Protein AF-A0A1M5AWS6-F1 (afdb_monomer)

Foldseek 3Di:
DDDDDDDDDDDDDDDDDDDDPDPPDPDPPDDPVVVVVVVVVVVVVVVVVVVVVVVVVPPDPPCPPPCPPVVVVVVVVVVCLLQLLVLCVVPPCVACNSQQPGDPQEGHRLQQFPQLADDLLRQLLCQQAWAAAWEDGPNDIHGYTDHHCNVVHALSNSQSNSQPSCPGNPHPHDGGDSVSSVVSCVVCVVDDHHQHYQVSSCVVVVDDRPDDPPPPPDDDDDDD

Nearest PDB structures (foldseek):
  2zoo-assembly1_A  TM=9.236E-01  e=4.144E-12  Pseudoalteromonas translucida TAC125
  3zbm-assembly1_A  TM=8.213E-01  e=1.119E-11  Ralstonia pickettii 12J
  8qgf-assembly1_A  TM=8.201E-01  e=1.729E-11  Ralstonia pickettii
  7r2u-assembly1_A  TM=8.216E-01  e=1.840E-11  Ralstonia pickettii
  6qpz-assembly2_I  TM=8.225E-01  e=2.509E-11  Ralstonia pickettii

Mean predicted aligned error: 17.04 Å

Sequence (224 aa):
MTQKRKAERRIKSVAGTSNKNFDPHESYNPIPWQVIAIALALAAWGIITLATTREMAESEPEVTQGTGADERLSKAVDAEMSDGRQLFVTNCSTCHQNNGSGIEAAVPPLAGSRYVLAEPEVPASIVLFGIQGEIEVAGDTYRGRMPTFGNELNDEQIASILSYVRNSWGNQASAIEAGLVAEQRRRFAERTTPWAGGAALAETFGIPATSRPTASVATSEESH

Radius of gyration: 39.31 Å; Cα contacts (8 Å, |Δi|>4): 248; chains: 1; bounding box: 108×110×50 Å

Structure (mmCIF, N/CA/C/O backbone):
data_AF-A0A1M5AWS6-F1
#
_entry.id   AF-A0A1M5AWS6-F1
#
loop_
_atom_site.group_PDB
_atom_site.id
_atom_site.type_symbol
_atom_site.label_atom_id
_atom_site.label_alt_id
_atom_site.label_comp_id
_atom_site.label_asym_id
_atom_site.label_entity_id
_atom_site.label_seq_id
_atom_site.pdbx_PDB_ins_code
_atom_site.Cartn_x
_atom_site.Cartn_y
_atom_site.Cartn_z
_atom_site.occupancy
_atom_site.B_iso_or_equiv
_atom_site.auth_seq_id
_atom_site.auth_comp_id
_atom_site.auth_asym_id
_atom_site.auth_atom_id
_atom_site.pdbx_PDB_model_num
ATOM 1 N N . MET A 1 1 ? 84.868 73.210 -3.808 1.00 38.19 1 MET A N 1
ATOM 2 C CA . MET A 1 1 ? 85.011 74.286 -2.801 1.00 38.19 1 MET A CA 1
ATOM 3 C C . MET A 1 1 ? 83.636 74.577 -2.224 1.00 38.19 1 MET A C 1
ATOM 5 O O . MET A 1 1 ? 82.739 74.923 -2.970 1.00 38.19 1 MET A O 1
ATOM 9 N N . THR A 1 2 ? 83.381 74.103 -1.006 1.00 41.47 2 THR A N 1
ATOM 10 C CA . THR A 1 2 ? 83.309 74.948 0.209 1.00 41.47 2 THR A CA 1
ATOM 11 C C . THR A 1 2 ? 81.939 75.631 0.302 1.00 41.47 2 THR A C 1
ATOM 13 O O . THR A 1 2 ? 81.693 76.614 -0.372 1.00 41.47 2 THR A O 1
ATOM 16 N N . GLN A 1 3 ? 80.946 74.990 0.918 1.00 46.12 3 GLN A N 1
ATOM 17 C CA . GLN A 1 3 ? 80.665 74.979 2.363 1.00 46.12 3 GLN A CA 1
ATOM 18 C C . GLN A 1 3 ? 80.127 76.327 2.882 1.00 46.12 3 GLN A C 1
ATOM 20 O O . GLN A 1 3 ? 80.780 77.353 2.732 1.00 46.12 3 GLN A O 1
ATOM 25 N N . LYS A 1 4 ? 79.044 76.208 3.668 1.00 47.94 4 LYS A N 1
ATOM 26 C CA . LYS A 1 4 ? 78.578 77.061 4.785 1.00 47.94 4 LYS A CA 1
ATOM 27 C C . LYS A 1 4 ? 77.393 77.985 4.481 1.00 47.94 4 LYS A C 1
ATOM 29 O O . LYS A 1 4 ? 77.348 78.584 3.427 1.00 47.94 4 LYS A O 1
ATOM 34 N N . ARG A 1 5 ? 76.443 78.244 5.388 1.00 52.75 5 ARG A N 1
ATOM 35 C CA . ARG A 1 5 ? 76.006 77.716 6.709 1.00 52.75 5 ARG A CA 1
ATOM 36 C C . ARG A 1 5 ? 74.811 78.605 7.113 1.00 52.75 5 ARG A C 1
ATOM 38 O O . ARG A 1 5 ? 74.940 79.818 7.005 1.00 52.75 5 ARG A O 1
ATOM 45 N N . LYS A 1 6 ? 73.746 78.032 7.679 1.00 44.88 6 LYS A N 1
ATOM 46 C CA . LYS A 1 6 ? 72.946 78.546 8.824 1.00 44.88 6 LYS A CA 1
ATOM 47 C C . LYS A 1 6 ? 71.840 77.507 9.078 1.00 44.88 6 LYS A C 1
ATOM 49 O O . LYS A 1 6 ? 71.086 77.216 8.163 1.00 44.88 6 LYS A O 1
ATOM 54 N N . ALA A 1 7 ? 71.930 76.677 10.122 1.00 47.81 7 ALA A N 1
ATOM 55 C CA . ALA A 1 7 ? 71.575 76.962 11.526 1.00 47.81 7 ALA A CA 1
ATOM 56 C C . ALA A 1 7 ? 70.073 77.305 11.642 1.00 47.81 7 ALA A C 1
ATOM 58 O O . ALA A 1 7 ? 69.635 78.233 10.982 1.00 47.81 7 ALA A O 1
ATOM 59 N N . GLU A 1 8 ? 69.219 76.623 12.406 1.00 52.84 8 GLU A N 1
ATOM 60 C CA . GLU A 1 8 ? 69.412 75.716 13.540 1.00 52.84 8 GLU A CA 1
ATOM 61 C C . GLU A 1 8 ? 68.130 74.900 13.803 1.00 52.84 8 GLU A C 1
ATOM 63 O O . GLU A 1 8 ? 67.050 75.207 13.309 1.00 52.84 8 GLU A O 1
ATOM 68 N N . ARG A 1 9 ? 68.290 73.815 14.565 1.00 54.91 9 ARG A N 1
ATOM 69 C CA . ARG A 1 9 ? 67.323 72.741 14.827 1.00 54.91 9 ARG A CA 1
ATOM 70 C C . ARG A 1 9 ? 66.344 73.069 15.959 1.00 54.91 9 ARG A C 1
ATOM 72 O O . ARG A 1 9 ? 66.768 73.532 17.012 1.00 54.91 9 ARG A O 1
ATOM 79 N N . ARG A 1 10 ? 65.114 72.556 15.847 1.00 48.03 10 ARG A N 1
ATOM 80 C CA . ARG A 1 10 ? 64.426 71.858 16.953 1.00 48.03 10 ARG A CA 1
ATOM 81 C C . ARG A 1 10 ? 63.388 70.891 16.379 1.00 48.03 10 ARG A C 1
ATOM 83 O O . ARG A 1 10 ? 62.449 71.316 15.722 1.00 48.03 10 ARG A O 1
ATOM 90 N N . ILE A 1 11 ? 63.584 69.591 16.591 1.00 61.44 11 ILE A N 1
ATOM 91 C CA . ILE A 1 11 ? 62.658 68.539 16.148 1.00 61.44 11 ILE A CA 1
ATOM 92 C C . ILE A 1 11 ? 61.647 68.283 17.271 1.00 61.44 11 ILE A C 1
ATOM 94 O O . ILE A 1 11 ? 62.047 68.038 18.409 1.00 61.44 11 ILE A O 1
ATOM 98 N N . LYS A 1 12 ? 60.351 68.297 16.948 1.00 48.59 12 LYS A N 1
ATOM 99 C CA . LYS A 1 12 ? 59.301 67.624 17.725 1.00 48.59 12 LYS A CA 1
ATOM 100 C C . LYS A 1 12 ? 58.210 67.162 16.758 1.00 48.59 12 LYS A C 1
ATOM 102 O O . LYS A 1 12 ? 57.595 67.983 16.089 1.00 48.59 12 LYS A O 1
ATOM 107 N N . SER A 1 13 ? 58.020 65.851 16.656 1.00 56.19 13 SER A N 1
ATOM 108 C CA . SER A 1 13 ? 56.929 65.235 15.900 1.00 56.19 13 SER A CA 1
ATOM 109 C C . SER A 1 13 ? 55.610 65.368 16.660 1.00 56.19 13 SER A C 1
ATOM 111 O O . SER A 1 13 ? 55.597 65.101 17.861 1.00 56.19 13 SER A O 1
ATOM 113 N N . VAL A 1 14 ? 54.506 65.652 15.969 1.00 55.22 14 VAL A N 1
ATOM 114 C CA . VAL A 1 14 ? 53.152 65.287 16.416 1.00 55.22 14 VAL A CA 1
ATOM 115 C C . VAL A 1 14 ? 52.347 64.831 15.201 1.00 55.22 14 VAL A C 1
ATOM 117 O O . VAL A 1 14 ? 52.353 65.479 14.156 1.00 55.22 14 VAL A O 1
ATOM 120 N N . ALA A 1 15 ? 51.730 63.663 15.372 1.00 45.41 15 ALA A N 1
ATOM 121 C CA . ALA A 1 15 ? 50.873 62.956 14.436 1.00 45.41 15 ALA A CA 1
ATOM 122 C C . ALA A 1 15 ? 49.540 63.683 14.193 1.00 45.41 15 ALA A C 1
ATOM 124 O O . ALA A 1 15 ? 49.109 64.513 14.992 1.00 45.41 15 ALA A O 1
ATOM 125 N N . GLY A 1 16 ? 48.923 63.360 13.056 1.00 44.22 16 GLY A N 1
ATOM 126 C CA . GLY A 1 16 ? 47.799 64.082 12.476 1.00 44.22 16 GLY A CA 1
ATOM 127 C C . GLY A 1 16 ? 46.455 63.951 13.189 1.00 44.22 16 GLY A C 1
ATOM 128 O O . GLY A 1 16 ? 46.217 63.071 14.012 1.00 44.22 16 GLY A O 1
ATOM 129 N N . THR A 1 17 ? 45.548 64.828 12.772 1.00 46.22 17 THR A N 1
ATOM 130 C CA . THR A 1 17 ? 44.114 64.785 13.045 1.00 46.22 17 THR A CA 1
ATOM 131 C C . THR A 1 17 ? 43.363 64.760 11.714 1.00 46.22 17 THR A C 1
ATOM 133 O O . THR A 1 17 ? 43.646 65.522 10.791 1.00 46.22 17 THR A O 1
ATOM 136 N N . SER A 1 18 ? 42.441 63.807 11.601 1.00 53.97 18 SER A N 1
ATOM 137 C CA . SER A 1 18 ? 41.618 63.520 10.426 1.00 53.97 18 SER A CA 1
ATOM 138 C C . SER A 1 18 ? 40.528 64.570 10.203 1.00 53.97 18 SER A C 1
ATOM 140 O O . SER A 1 18 ? 39.807 64.918 11.137 1.00 53.97 18 SER A O 1
ATOM 142 N N . ASN A 1 19 ? 40.369 64.986 8.948 1.00 58.72 19 ASN A N 1
ATOM 143 C CA . ASN A 1 19 ? 39.308 65.857 8.446 1.00 58.72 19 ASN A CA 1
ATOM 144 C C . ASN A 1 19 ? 37.964 65.108 8.320 1.00 58.72 19 ASN A C 1
ATOM 146 O O . ASN A 1 19 ? 37.932 64.016 7.751 1.00 58.72 19 ASN A O 1
ATOM 150 N N . LYS A 1 20 ? 36.869 65.712 8.800 1.00 54.47 20 LYS A N 1
ATOM 151 C CA . LYS A 1 20 ? 35.480 65.351 8.474 1.00 54.47 20 LYS A CA 1
ATOM 152 C C . LYS A 1 20 ? 34.631 66.624 8.489 1.00 54.47 20 LYS A C 1
ATOM 154 O O . LYS A 1 20 ? 34.316 67.138 9.557 1.00 54.47 20 LYS A O 1
ATOM 159 N N . ASN A 1 21 ? 34.264 67.109 7.308 1.00 62.56 21 ASN A N 1
ATOM 160 C CA . ASN A 1 21 ? 33.193 68.087 7.146 1.00 62.56 21 ASN A CA 1
ATOM 161 C C . ASN A 1 21 ? 31.905 67.493 7.750 1.00 62.56 21 ASN A C 1
ATOM 163 O O . ASN A 1 21 ? 31.340 66.554 7.193 1.00 62.56 21 ASN A O 1
ATOM 167 N N . PHE A 1 22 ? 31.507 67.997 8.917 1.00 56.16 22 PHE A N 1
ATOM 168 C CA . PHE A 1 22 ? 30.303 67.645 9.669 1.00 56.16 22 PHE A CA 1
ATOM 169 C C . PHE A 1 22 ? 29.540 68.954 9.888 1.00 56.16 22 PHE A C 1
ATOM 171 O O . PHE A 1 22 ? 30.028 69.844 10.586 1.00 56.16 22 PHE A O 1
ATOM 178 N N . ASP A 1 23 ? 28.414 69.101 9.192 1.00 65.31 23 ASP A N 1
ATOM 179 C CA . ASP A 1 23 ? 27.625 70.332 9.130 1.00 65.31 23 ASP A CA 1
ATOM 180 C C . ASP A 1 23 ? 26.795 70.508 10.425 1.00 65.31 23 ASP A C 1
ATOM 182 O O . ASP A 1 23 ? 25.992 69.633 10.752 1.00 65.31 23 ASP A O 1
ATOM 186 N N . PRO A 1 24 ? 26.960 71.602 11.192 1.00 61.44 24 PRO A N 1
ATOM 187 C CA . PRO A 1 24 ? 26.421 71.764 12.549 1.00 61.44 24 PRO A CA 1
ATOM 188 C C . PRO A 1 24 ? 24.953 72.242 12.622 1.00 61.44 24 PRO A C 1
ATOM 190 O O . PRO A 1 24 ? 24.539 72.807 13.635 1.00 61.44 24 PRO A O 1
ATOM 193 N N . HIS A 1 25 ? 24.142 72.011 11.586 1.00 60.19 25 HIS A N 1
ATOM 194 C CA . HIS A 1 25 ? 22.724 72.390 11.566 1.00 60.19 25 HIS A CA 1
ATOM 195 C C . HIS A 1 25 ? 21.835 71.256 11.044 1.00 60.19 25 HIS A C 1
ATOM 197 O O . HIS A 1 25 ? 21.281 71.321 9.949 1.00 60.19 25 HIS A O 1
ATOM 203 N N . GLU A 1 26 ? 21.659 70.223 11.864 1.00 66.50 26 GLU A N 1
ATOM 204 C CA . GLU A 1 26 ? 20.549 69.284 11.718 1.00 66.50 26 GLU A CA 1
ATOM 205 C C . GLU A 1 26 ? 19.273 69.995 12.186 1.00 66.50 26 GLU A C 1
ATOM 207 O O . GLU A 1 26 ? 19.060 70.226 13.379 1.00 66.50 26 GLU A O 1
ATOM 212 N N . SER A 1 27 ? 18.452 70.453 11.240 1.00 66.62 27 SER A N 1
ATOM 213 C CA . SER A 1 27 ? 17.157 71.038 11.563 1.00 66.62 27 SER A CA 1
ATOM 214 C C . SER A 1 27 ? 16.269 69.943 12.144 1.00 66.62 27 SER A C 1
ATOM 216 O O . SER A 1 27 ? 15.800 69.049 11.442 1.00 66.62 27 SER A O 1
ATOM 218 N N . TYR A 1 28 ? 16.052 70.012 13.456 1.00 67.81 28 TYR A N 1
ATOM 219 C CA . TYR A 1 28 ? 15.043 69.233 14.159 1.00 67.81 28 TYR A CA 1
ATOM 220 C C . TYR A 1 28 ? 13.709 69.382 13.419 1.00 67.81 28 TYR A C 1
ATOM 222 O O . TYR A 1 28 ? 13.078 70.438 13.475 1.00 67.81 28 TYR A O 1
ATOM 230 N N . ASN A 1 29 ? 13.313 68.344 12.683 1.00 72.12 29 ASN A N 1
ATOM 231 C CA . ASN A 1 29 ? 12.027 68.275 12.008 1.00 72.12 29 ASN A CA 1
ATOM 232 C C . ASN A 1 29 ? 11.129 67.385 12.875 1.00 72.12 29 ASN A C 1
ATOM 234 O O . ASN A 1 29 ? 11.147 66.161 12.704 1.00 72.12 29 ASN A O 1
ATOM 238 N N . PRO A 1 30 ? 10.444 67.948 13.892 1.00 80.06 30 PRO A N 1
ATOM 239 C CA . PRO A 1 30 ? 9.616 67.149 14.780 1.00 80.06 30 PRO A CA 1
ATOM 240 C C . PRO A 1 30 ? 8.589 66.386 13.952 1.00 80.06 30 PRO A C 1
ATOM 242 O O . PRO A 1 30 ? 8.068 66.902 12.961 1.00 80.06 30 PRO A O 1
ATOM 245 N N . ILE A 1 31 ? 8.297 65.154 14.369 1.00 81.38 31 ILE A N 1
ATOM 246 C CA . ILE A 1 31 ? 7.288 64.326 13.711 1.00 81.38 31 ILE A CA 1
ATOM 247 C C . ILE A 1 31 ? 6.004 65.161 13.597 1.00 81.38 31 ILE A C 1
ATOM 249 O O . ILE A 1 31 ? 5.552 65.705 14.613 1.00 81.38 31 ILE A O 1
ATOM 253 N N . PRO A 1 32 ? 5.416 65.297 12.392 1.00 87.50 32 PRO A N 1
ATOM 254 C CA . PRO A 1 32 ? 4.213 66.090 12.214 1.00 87.50 32 PRO A CA 1
ATOM 255 C C . PRO A 1 32 ? 3.144 65.567 13.166 1.00 87.50 32 PRO A C 1
ATOM 257 O O . PRO A 1 32 ? 2.875 64.367 13.220 1.00 87.50 32 PRO A O 1
ATOM 260 N N . TRP A 1 33 ? 2.537 66.473 13.930 1.00 85.44 33 TRP A N 1
ATOM 261 C CA . TRP A 1 33 ? 1.619 66.122 15.016 1.00 85.44 33 TRP A CA 1
ATOM 262 C C . TRP A 1 33 ? 0.467 65.210 14.562 1.00 85.44 33 TRP A C 1
ATOM 264 O O . TRP A 1 33 ? -0.037 64.419 15.352 1.00 85.44 33 TRP A O 1
ATOM 274 N N . GLN A 1 34 ? 0.094 65.263 13.279 1.00 90.00 34 GLN A N 1
ATOM 275 C CA . GLN A 1 34 ? -0.911 64.382 12.680 1.00 90.00 34 GLN A CA 1
ATOM 276 C C . GLN A 1 34 ? -0.501 62.907 12.723 1.00 90.00 34 GLN A C 1
ATOM 278 O O . GLN A 1 34 ? -1.327 62.051 13.017 1.00 90.00 34 GLN A O 1
ATOM 283 N N . VAL A 1 35 ? 0.778 62.600 12.499 1.00 87.38 35 VAL A N 1
ATOM 284 C CA . VAL A 1 35 ? 1.298 61.226 12.564 1.00 87.38 35 VAL A CA 1
ATOM 285 C C . VAL A 1 35 ? 1.294 60.719 14.005 1.00 87.38 35 VAL A C 1
ATOM 287 O O . VAL A 1 35 ? 0.906 59.579 14.246 1.00 87.38 35 VAL A O 1
ATOM 290 N N . ILE A 1 36 ? 1.635 61.575 14.975 1.00 90.75 36 ILE A N 1
ATOM 291 C CA . ILE A 1 36 ? 1.531 61.237 16.404 1.00 90.75 36 ILE A CA 1
ATOM 292 C C . ILE A 1 36 ? 0.064 60.988 16.783 1.00 90.75 36 ILE A C 1
ATOM 294 O O . ILE A 1 36 ? -0.239 59.991 17.432 1.00 90.75 36 ILE A O 1
ATOM 298 N N . ALA A 1 37 ? -0.858 61.845 16.340 1.00 93.56 37 ALA A N 1
ATOM 299 C CA . ALA A 1 37 ? -2.285 61.691 16.608 1.00 93.56 37 ALA A CA 1
ATOM 300 C C . ALA A 1 37 ? -2.853 60.390 16.015 1.00 93.56 37 ALA A C 1
ATOM 302 O O . ALA A 1 37 ? -3.590 59.685 16.699 1.00 93.56 37 ALA A O 1
ATOM 303 N N . ILE A 1 38 ? -2.469 60.031 14.784 1.00 93.81 38 ILE A N 1
ATOM 304 C CA . ILE A 1 38 ? -2.868 58.765 14.151 1.00 93.81 38 ILE A CA 1
ATOM 305 C C . ILE A 1 38 ? -2.293 57.570 14.918 1.00 93.81 38 ILE A C 1
ATOM 307 O O . ILE A 1 38 ? -3.024 56.624 15.200 1.00 93.81 38 ILE A O 1
ATOM 311 N N . ALA A 1 39 ? -1.015 57.610 15.306 1.00 91.88 39 ALA A N 1
ATOM 312 C CA . ALA A 1 39 ? -0.391 56.531 16.072 1.00 91.88 39 ALA A CA 1
ATOM 313 C C . ALA A 1 39 ? -1.078 56.319 17.432 1.00 91.88 39 ALA A C 1
ATOM 315 O O . ALA A 1 39 ? -1.358 55.182 17.813 1.00 91.88 39 ALA A O 1
ATOM 316 N N . LEU A 1 40 ? -1.417 57.406 18.134 1.00 95.75 40 LEU A N 1
ATOM 317 C CA . LEU A 1 40 ? -2.169 57.346 19.389 1.00 95.75 40 LEU A CA 1
ATOM 318 C C . LEU A 1 40 ? -3.600 56.839 19.177 1.00 95.75 40 LEU A C 1
ATOM 320 O O . LEU A 1 40 ? -4.079 56.044 19.981 1.00 95.75 40 LEU A O 1
ATOM 324 N N . ALA A 1 41 ? -4.266 57.238 18.092 1.00 94.56 41 ALA A N 1
ATOM 325 C CA . ALA A 1 41 ? -5.603 56.756 17.756 1.00 94.56 41 ALA A CA 1
ATOM 326 C C . ALA A 1 41 ? -5.612 55.252 17.441 1.00 94.56 41 ALA A C 1
ATOM 328 O O . ALA A 1 41 ? -6.500 54.545 17.908 1.00 94.56 41 ALA A O 1
ATOM 329 N N . LEU A 1 42 ? -4.614 54.741 16.712 1.00 94.31 42 LEU A N 1
ATOM 330 C CA . LEU A 1 42 ? -4.481 53.311 16.417 1.00 94.31 42 LEU A CA 1
ATOM 331 C C . LEU A 1 42 ? -4.126 52.496 17.663 1.00 9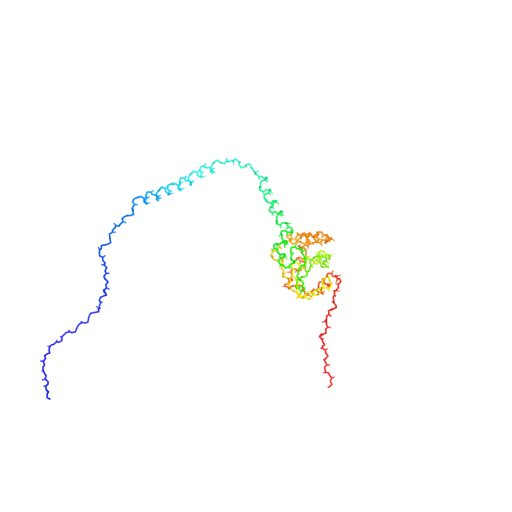4.31 42 LEU A C 1
ATOM 333 O O . LEU A 1 42 ? -4.684 51.420 17.859 1.00 94.31 42 LEU A O 1
ATOM 337 N N . ALA A 1 43 ? -3.252 53.014 18.530 1.00 93.00 43 ALA A N 1
ATOM 338 C CA . ALA A 1 43 ? -2.940 52.374 19.805 1.00 93.00 43 ALA A CA 1
ATOM 339 C C . ALA A 1 43 ? -4.166 52.345 20.730 1.00 93.00 43 ALA A C 1
ATOM 341 O O . ALA A 1 43 ? -4.473 51.306 21.309 1.00 93.00 43 ALA A O 1
ATOM 342 N N . ALA A 1 44 ? -4.909 53.452 20.822 1.00 94.44 44 ALA A N 1
ATOM 343 C CA . ALA A 1 44 ? -6.149 53.519 21.585 1.00 94.44 44 ALA A CA 1
ATOM 344 C C . ALA A 1 44 ? -7.223 52.595 20.997 1.00 94.44 44 ALA A C 1
ATOM 346 O O . ALA A 1 44 ? -7.846 51.860 21.752 1.00 94.44 44 ALA A O 1
ATOM 347 N N . TRP A 1 45 ? -7.407 52.562 19.672 1.00 93.38 45 TRP A N 1
ATOM 348 C CA . TRP A 1 45 ? -8.341 51.644 19.016 1.00 93.38 45 TRP A CA 1
ATOM 349 C C . TRP A 1 45 ? -7.943 50.185 19.250 1.00 93.38 45 TRP A C 1
ATOM 351 O O . TRP A 1 45 ? -8.786 49.395 19.651 1.00 93.38 45 TRP A O 1
ATOM 361 N N . GLY A 1 46 ? -6.659 49.838 19.132 1.00 91.75 46 GLY A N 1
ATOM 362 C CA . GLY A 1 46 ? -6.140 48.510 19.467 1.00 91.75 46 GLY A CA 1
ATOM 363 C C . GLY A 1 46 ? -6.411 48.121 20.923 1.00 91.75 46 GLY A C 1
ATOM 364 O O . GLY A 1 46 ? -6.949 47.048 21.184 1.00 91.75 46 GLY A O 1
ATOM 365 N N . ILE A 1 47 ? -6.139 49.016 21.876 1.00 89.94 47 ILE A N 1
ATOM 366 C CA . ILE A 1 47 ? -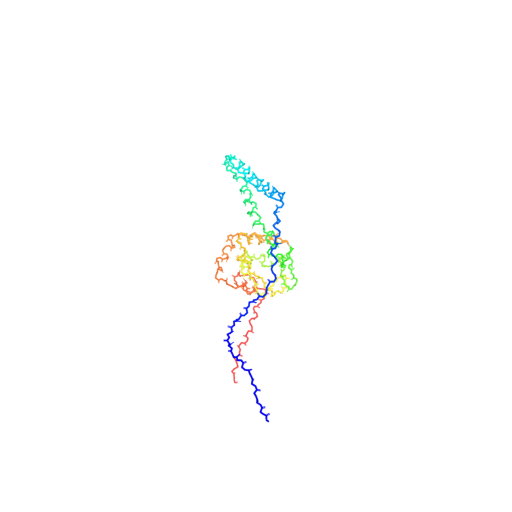6.434 48.792 23.300 1.00 89.94 47 ILE A CA 1
ATOM 367 C C . ILE A 1 47 ? -7.941 48.669 23.538 1.00 89.94 47 ILE A C 1
ATOM 369 O O . ILE A 1 47 ? -8.350 47.801 24.297 1.00 89.94 47 ILE A O 1
ATOM 373 N N . ILE A 1 48 ? -8.772 49.481 22.882 1.00 85.94 48 ILE A N 1
ATOM 374 C CA . ILE A 1 48 ? -10.236 49.411 22.980 1.00 85.94 48 ILE A CA 1
ATOM 375 C C . ILE A 1 48 ? -10.753 48.106 22.372 1.00 85.94 48 ILE A C 1
ATOM 377 O O . ILE A 1 48 ? -11.620 47.478 22.963 1.00 85.94 48 ILE A O 1
ATOM 381 N N . THR A 1 49 ? -10.219 47.639 21.243 1.00 83.75 49 THR A N 1
ATOM 382 C CA . THR A 1 49 ? -10.604 46.341 20.659 1.00 83.75 49 THR A CA 1
ATOM 383 C C . THR A 1 49 ? -10.202 45.182 21.566 1.00 83.75 49 THR A C 1
ATOM 385 O O . THR A 1 49 ? -11.020 44.309 21.826 1.00 83.75 49 THR A O 1
ATOM 388 N N . LEU A 1 50 ? -8.999 45.206 22.149 1.00 78.75 50 LEU A N 1
ATOM 389 C CA . LEU A 1 50 ? -8.579 44.239 23.169 1.00 78.75 50 LEU A CA 1
ATOM 390 C C . LEU A 1 50 ? -9.429 44.342 24.442 1.00 78.75 50 LEU A C 1
ATOM 392 O O . LEU A 1 50 ? -9.698 43.335 25.088 1.00 78.75 50 LEU A O 1
ATOM 396 N N . ALA A 1 51 ? -9.871 45.550 24.794 1.00 78.88 51 ALA A N 1
ATOM 397 C CA . ALA A 1 51 ? -10.686 45.804 25.971 1.00 78.88 51 ALA A CA 1
ATOM 398 C C . ALA A 1 51 ? -12.161 45.410 25.807 1.00 78.88 51 ALA A C 1
ATOM 400 O O . ALA A 1 51 ? -12.775 44.976 26.771 1.00 78.88 51 ALA A O 1
ATOM 401 N N . THR A 1 52 ? -12.697 45.521 24.597 1.00 73.44 52 THR A N 1
ATOM 402 C CA . THR A 1 52 ? -14.078 45.147 24.262 1.00 73.44 52 THR A CA 1
ATOM 403 C C . THR A 1 52 ? -14.189 43.669 23.893 1.00 73.44 52 THR A C 1
ATOM 405 O O . THR A 1 52 ? -15.206 43.045 24.168 1.00 73.44 52 THR A O 1
ATOM 408 N N . THR A 1 53 ? -13.134 43.058 23.340 1.00 65.06 53 THR A N 1
ATOM 409 C CA . THR A 1 53 ? -13.075 41.596 23.138 1.00 65.06 53 THR A CA 1
ATOM 410 C C . THR A 1 53 ? -12.945 40.828 24.453 1.00 65.06 53 THR A C 1
ATOM 412 O O . THR A 1 53 ? -13.516 39.747 24.556 1.00 65.06 53 THR A O 1
ATOM 415 N N . ARG A 1 54 ? -12.278 41.381 25.480 1.00 62.88 54 ARG A N 1
ATOM 416 C CA . ARG A 1 54 ? -12.265 40.783 26.833 1.00 62.88 54 ARG A CA 1
ATOM 417 C C . ARG A 1 54 ? -13.623 40.879 27.544 1.00 62.88 54 ARG A C 1
ATOM 419 O O . ARG A 1 54 ? -14.012 39.910 28.176 1.00 62.88 54 ARG A O 1
ATOM 426 N N . GLU A 1 55 ? -14.389 41.957 27.352 1.00 55.00 55 GLU A N 1
ATOM 427 C CA . GLU A 1 55 ? -15.755 42.070 27.902 1.00 55.00 55 GLU A CA 1
ATOM 428 C C . GLU A 1 55 ? -16.722 41.042 27.278 1.00 55.00 55 GLU A C 1
ATOM 430 O O . GLU A 1 55 ? -17.648 40.580 27.936 1.00 55.00 55 GLU A O 1
ATOM 435 N N . MET A 1 56 ? -16.476 40.617 26.032 1.00 51.38 56 MET A N 1
ATOM 436 C CA . MET A 1 56 ? -17.216 39.526 25.375 1.00 51.38 56 MET A CA 1
ATOM 437 C C . MET A 1 56 ? -16.741 38.128 25.816 1.00 51.38 56 MET A C 1
ATOM 439 O O . MET A 1 56 ? -17.439 37.145 25.581 1.00 51.38 56 MET A O 1
ATOM 443 N N . ALA A 1 57 ? -15.553 38.023 26.422 1.00 54.28 57 ALA A N 1
ATOM 444 C CA . ALA A 1 57 ? -14.995 36.768 26.928 1.00 54.28 57 ALA A CA 1
ATOM 445 C C . ALA A 1 57 ? -15.438 36.454 28.371 1.00 54.28 57 ALA A C 1
ATOM 447 O O . ALA A 1 57 ? -15.269 35.324 28.818 1.00 54.28 57 ALA A O 1
ATOM 448 N N . GLU A 1 58 ? -16.018 37.429 29.083 1.00 48.88 58 GLU A N 1
ATOM 449 C CA . GLU A 1 58 ? -16.516 37.284 30.462 1.00 48.88 58 GLU A CA 1
ATOM 450 C C . GLU A 1 58 ? -18.032 37.037 30.553 1.00 48.88 58 GLU A C 1
ATOM 452 O O . GLU A 1 58 ? -18.538 36.731 31.632 1.00 48.88 58 GLU A O 1
ATOM 457 N N . SER A 1 59 ? -18.777 37.080 29.441 1.00 50.22 59 SER A N 1
ATOM 458 C CA . SER A 1 59 ? -20.070 36.391 29.382 1.00 50.22 59 SER A CA 1
ATOM 459 C C . SER A 1 59 ? -19.808 34.921 29.079 1.00 50.22 59 SER A C 1
ATOM 461 O O . SER A 1 59 ? -19.906 34.494 27.929 1.00 50.22 59 SER A O 1
ATOM 463 N N . GLU A 1 60 ? -19.434 34.159 30.102 1.00 51.66 60 GLU A N 1
ATOM 464 C CA . GLU A 1 60 ? -19.502 32.704 30.050 1.00 51.66 60 GLU A CA 1
ATOM 465 C C . GLU A 1 60 ? -20.941 32.329 29.651 1.00 51.66 60 GLU A C 1
ATOM 467 O O . GLU A 1 60 ? -21.866 32.560 30.439 1.00 51.66 60 GLU A O 1
ATOM 472 N N . PRO A 1 61 ? -21.210 31.737 28.470 1.00 44.19 61 PRO A N 1
ATOM 473 C CA . PRO A 1 61 ? -22.233 30.723 28.502 1.00 44.19 61 PRO A CA 1
ATOM 474 C C . PRO A 1 61 ? -21.685 29.674 29.469 1.00 44.19 61 PRO A C 1
ATOM 476 O O . PRO A 1 61 ? -20.561 29.193 29.307 1.00 44.19 61 PRO A O 1
ATOM 479 N N . GLU A 1 62 ? -22.463 29.378 30.506 1.00 41.44 62 GLU A N 1
ATOM 480 C CA . GLU A 1 62 ? -22.404 28.105 31.208 1.00 41.44 62 GLU A CA 1
ATOM 481 C C . GLU A 1 62 ? -21.940 27.042 30.210 1.00 41.44 62 GLU A C 1
ATOM 483 O O . GLU A 1 62 ? -22.581 26.845 29.174 1.00 41.44 62 GLU A O 1
ATOM 488 N N . VAL A 1 63 ? -20.767 26.456 30.462 1.00 47.31 63 VAL A N 1
ATOM 489 C CA . VAL A 1 63 ? -20.200 25.375 29.659 1.00 47.31 63 VAL A CA 1
ATOM 490 C C . VAL A 1 63 ? -21.140 24.184 29.810 1.00 47.31 63 VAL A C 1
ATOM 492 O O . VAL A 1 63 ? -20.911 23.254 30.580 1.00 47.31 63 VAL A O 1
ATOM 495 N N . THR A 1 64 ? -22.249 24.218 29.080 1.00 42.00 64 THR A N 1
ATOM 496 C CA . THR A 1 64 ? -23.019 23.040 28.755 1.00 42.00 64 THR A CA 1
ATOM 497 C C . THR A 1 64 ? -22.145 22.298 27.764 1.00 42.00 64 THR A C 1
ATOM 499 O O . THR A 1 64 ? -21.997 22.712 26.616 1.00 42.00 64 THR A O 1
ATOM 502 N N . GLN A 1 65 ? -21.477 21.260 28.263 1.00 50.22 65 GLN A N 1
ATOM 503 C CA . GLN A 1 65 ? -20.639 20.342 27.505 1.00 50.22 65 GLN A CA 1
ATOM 504 C C . GLN A 1 65 ? -21.256 20.066 26.127 1.00 50.22 65 GLN A C 1
ATOM 506 O O . GLN A 1 65 ? -22.249 19.350 25.998 1.00 50.22 65 GLN A O 1
ATOM 511 N N . GLY A 1 66 ? -20.662 20.662 25.094 1.00 49.19 66 GLY A N 1
ATOM 512 C CA . GLY A 1 66 ? -21.032 20.475 23.700 1.00 49.19 66 GLY A CA 1
ATOM 513 C C . GLY A 1 66 ? -20.481 19.159 23.175 1.00 49.19 66 GLY A C 1
ATOM 514 O O . GLY A 1 66 ? -19.729 19.151 22.209 1.00 49.19 66 GLY A O 1
ATOM 515 N N . THR A 1 67 ? -20.866 18.041 23.792 1.00 58.19 67 THR A N 1
ATOM 516 C CA . THR A 1 67 ? -20.420 16.694 23.402 1.00 58.19 67 THR A CA 1
ATOM 517 C C . THR A 1 67 ? -20.702 16.391 21.931 1.00 58.19 67 THR A C 1
ATOM 519 O O . THR A 1 67 ? -20.007 15.595 21.328 1.00 58.19 67 THR A O 1
ATOM 522 N N . GLY A 1 68 ? -21.670 17.062 21.303 1.00 57.28 68 GLY A N 1
ATOM 523 C CA . GLY A 1 68 ? -22.039 16.801 19.915 1.00 57.28 68 GLY A CA 1
ATOM 524 C C . GLY A 1 68 ? -21.189 17.490 18.843 1.00 57.28 68 GLY A C 1
ATOM 525 O O . GLY A 1 68 ? -21.169 16.993 17.724 1.00 57.28 68 GLY A O 1
ATOM 526 N N . ALA A 1 69 ? -20.536 18.626 19.107 1.00 67.56 69 ALA A N 1
ATOM 527 C CA . ALA A 1 69 ? -19.792 19.353 18.065 1.00 67.56 69 ALA A CA 1
ATOM 528 C C . ALA A 1 69 ? -18.353 18.841 17.951 1.00 67.56 69 ALA A C 1
ATOM 530 O O . ALA A 1 69 ? -17.902 18.534 16.848 1.00 67.56 69 ALA A O 1
ATOM 531 N N . ASP A 1 70 ? -17.696 18.654 19.094 1.00 70.94 70 ASP A N 1
ATOM 532 C CA . ASP A 1 70 ? -16.347 18.099 19.163 1.00 70.94 70 ASP A CA 1
ATOM 533 C C . ASP A 1 70 ? -16.331 16.615 18.779 1.00 70.94 70 ASP A C 1
ATOM 535 O O . ASP A 1 70 ? -15.436 16.194 18.059 1.00 70.94 70 ASP A O 1
ATOM 539 N N . GLU A 1 71 ? -17.362 15.837 19.137 1.00 68.75 71 GLU A N 1
ATOM 540 C CA . GLU A 1 71 ? -17.492 14.434 18.709 1.00 68.75 71 GLU A CA 1
ATOM 541 C C . GLU A 1 71 ? -17.827 14.302 17.218 1.00 68.75 71 GLU A C 1
ATOM 543 O O . GLU A 1 71 ? -17.381 13.375 16.547 1.00 68.75 71 GLU A O 1
ATOM 548 N N . ARG A 1 72 ? -18.599 15.236 16.647 1.00 75.38 72 ARG A N 1
ATOM 549 C CA . ARG A 1 72 ? -18.838 15.254 15.194 1.00 75.38 72 ARG A CA 1
ATOM 550 C C . ARG A 1 72 ? -17.590 15.659 14.432 1.00 75.38 72 ARG A C 1
ATOM 552 O O . ARG A 1 72 ? -17.340 15.084 13.377 1.00 75.38 72 ARG A O 1
ATOM 559 N N . LEU A 1 73 ? -16.834 16.626 14.948 1.00 76.69 73 LEU A N 1
ATOM 560 C CA . LEU A 1 73 ? -15.569 17.040 14.359 1.00 76.69 73 LEU A CA 1
ATOM 561 C C . LEU A 1 73 ? -14.526 15.927 14.486 1.00 76.69 73 LEU A C 1
ATOM 563 O O . LEU A 1 73 ? -13.892 15.608 13.490 1.00 76.69 73 LEU A O 1
ATOM 567 N N . SER A 1 74 ? -14.409 15.272 15.646 1.00 72.44 74 SER A N 1
ATOM 568 C CA . SER A 1 74 ? -13.504 14.135 15.833 1.00 72.44 74 SER A CA 1
ATOM 569 C C . SER A 1 74 ? -13.895 12.972 14.932 1.00 72.44 74 SER A C 1
ATOM 571 O O . SER A 1 74 ? -13.056 12.477 14.200 1.00 72.44 74 SER A O 1
ATOM 573 N N . LYS A 1 75 ? -15.181 12.611 14.864 1.00 70.94 75 LYS A N 1
ATOM 574 C CA . LYS A 1 75 ? -15.662 11.545 13.979 1.00 70.94 75 LYS A CA 1
ATOM 575 C C . LYS A 1 75 ? -15.478 11.881 12.500 1.00 70.94 75 LYS A C 1
ATOM 577 O O . LYS A 1 75 ? -15.230 10.979 11.708 1.00 70.94 75 LYS A O 1
ATOM 582 N N . ALA A 1 76 ? -15.628 13.147 12.111 1.00 69.69 76 ALA A N 1
ATOM 583 C CA . ALA A 1 76 ? -15.351 13.586 10.747 1.00 69.69 76 ALA A CA 1
ATOM 584 C C . ALA A 1 76 ? -13.852 13.493 10.434 1.00 69.69 76 ALA A C 1
ATOM 586 O O . ALA A 1 76 ? -13.494 12.973 9.384 1.00 69.69 76 ALA A O 1
ATOM 587 N N . VAL A 1 77 ? -12.991 13.915 11.364 1.00 70.75 77 VAL A N 1
ATOM 588 C CA . VAL A 1 77 ? -11.534 13.775 11.249 1.00 70.75 77 VAL A CA 1
ATOM 589 C C . VAL A 1 77 ? -11.133 12.298 11.198 1.00 70.75 77 VAL A C 1
ATOM 591 O O . VAL A 1 77 ? -10.374 11.923 10.316 1.00 70.75 77 VAL A O 1
ATOM 594 N N . ASP A 1 78 ? -11.695 11.439 12.046 1.00 71.69 78 ASP A N 1
ATOM 595 C CA . ASP A 1 78 ? -11.439 9.994 12.056 1.00 71.69 78 ASP A CA 1
ATOM 596 C C . ASP A 1 78 ? -11.918 9.327 10.758 1.00 71.69 78 ASP A C 1
ATOM 598 O O . ASP A 1 78 ? -11.227 8.476 10.197 1.00 71.69 78 ASP A O 1
ATOM 602 N N . ALA A 1 79 ? -13.087 9.725 10.244 1.00 69.75 79 ALA A N 1
ATOM 603 C CA . ALA A 1 79 ? -13.618 9.243 8.970 1.00 69.75 79 ALA A CA 1
ATOM 604 C C . ALA A 1 79 ? -12.749 9.685 7.784 1.00 69.75 79 ALA A C 1
ATOM 606 O O . ALA A 1 79 ? -12.524 8.904 6.866 1.00 69.75 79 ALA A O 1
ATOM 607 N N . GLU A 1 80 ? -12.226 10.911 7.805 1.00 64.81 80 GLU A N 1
ATOM 608 C CA . GLU A 1 80 ? -11.335 11.418 6.759 1.00 64.81 80 GLU A CA 1
ATOM 609 C C . GLU A 1 80 ? -9.939 10.781 6.848 1.00 64.81 80 GLU A C 1
ATOM 611 O O . GLU A 1 80 ? -9.361 10.394 5.833 1.00 64.81 80 GLU A O 1
ATOM 616 N N . MET A 1 81 ? -9.435 10.555 8.065 1.00 72.12 81 MET A N 1
ATOM 617 C CA . MET A 1 81 ? -8.198 9.812 8.325 1.00 72.12 81 MET A CA 1
ATOM 618 C C . MET A 1 81 ? -8.302 8.319 7.987 1.00 72.12 81 MET A C 1
ATOM 620 O O . MET A 1 81 ? -7.265 7.669 7.860 1.00 72.12 81 MET A O 1
ATOM 624 N N . SER A 1 82 ? -9.515 7.784 7.819 1.00 79.94 82 SER A N 1
ATOM 625 C CA . SER A 1 82 ? -9.790 6.402 7.404 1.00 79.94 82 SER A CA 1
ATOM 626 C C . SER A 1 82 ? -10.416 6.294 6.007 1.00 79.94 82 SER A C 1
ATOM 628 O O . SER A 1 82 ? -10.763 5.195 5.570 1.00 79.94 82 SER A O 1
ATOM 630 N N . ASP A 1 83 ? -10.510 7.389 5.242 1.00 93.94 83 ASP A N 1
ATOM 631 C CA . ASP A 1 83 ? -10.949 7.314 3.848 1.00 93.94 83 ASP A CA 1
ATOM 632 C C . ASP A 1 83 ? -9.841 6.689 2.985 1.00 93.94 83 ASP A C 1
ATOM 634 O O . ASP A 1 83 ? -8.925 7.352 2.486 1.00 93.94 83 ASP A O 1
ATOM 638 N N . GLY A 1 84 ? -9.953 5.377 2.771 1.00 96.19 84 GLY A N 1
ATOM 639 C CA . GLY A 1 84 ? -9.018 4.596 1.966 1.00 96.19 84 GLY A CA 1
ATOM 640 C C . GLY A 1 84 ? -8.807 5.134 0.550 1.00 96.19 84 GLY A C 1
ATOM 641 O O . GLY A 1 84 ? -7.699 5.026 0.020 1.00 96.19 84 GLY A O 1
ATOM 642 N N . ARG A 1 85 ? -9.819 5.766 -0.063 1.00 97.00 85 ARG A N 1
ATOM 643 C CA . ARG A 1 85 ? -9.687 6.358 -1.400 1.00 97.00 85 ARG A CA 1
ATOM 644 C C . ARG A 1 85 ? -8.831 7.616 -1.356 1.00 97.00 85 ARG A C 1
ATOM 646 O O . ARG A 1 85 ? -7.935 7.768 -2.187 1.00 97.00 85 ARG A O 1
ATOM 653 N N . GLN A 1 86 ? -9.100 8.513 -0.413 1.00 96.62 86 GLN A N 1
ATOM 654 C CA . GLN A 1 86 ? -8.342 9.755 -0.266 1.00 96.62 86 GLN A CA 1
ATOM 655 C C . GLN A 1 86 ? -6.882 9.471 0.110 1.00 96.62 86 GLN A C 1
ATOM 657 O O . GLN A 1 86 ? -5.954 10.044 -0.474 1.00 96.62 86 GLN A O 1
ATOM 662 N N . LEU A 1 87 ? -6.669 8.516 1.017 1.00 97.38 87 LEU A N 1
ATOM 663 C CA . LEU A 1 87 ? -5.341 8.035 1.380 1.00 97.38 87 LEU A CA 1
ATOM 664 C C . LEU A 1 87 ? -4.613 7.411 0.180 1.00 97.38 87 LEU A C 1
ATOM 666 O O . LEU A 1 87 ? -3.436 7.705 -0.031 1.00 97.38 87 LEU A O 1
ATOM 670 N N . PHE A 1 88 ? -5.295 6.610 -0.644 1.00 98.12 88 PHE A N 1
ATOM 671 C CA . PHE A 1 88 ? -4.715 6.049 -1.868 1.00 98.12 88 PHE A CA 1
ATOM 672 C C . PHE A 1 88 ? -4.289 7.142 -2.857 1.00 98.12 88 PHE A C 1
ATOM 674 O O . PHE A 1 88 ? -3.190 7.084 -3.409 1.00 98.12 88 PHE A O 1
ATOM 681 N N . VAL A 1 89 ? -5.133 8.154 -3.077 1.00 97.25 89 VAL A N 1
ATOM 682 C CA . VAL A 1 89 ? -4.806 9.284 -3.964 1.00 97.25 89 VAL A CA 1
ATOM 683 C C . VAL A 1 89 ? -3.592 10.057 -3.449 1.00 97.25 89 VAL A C 1
ATOM 685 O O . VAL A 1 89 ? -2.739 10.472 -4.223 1.00 97.25 89 VAL A O 1
ATOM 688 N N . THR A 1 90 ? -3.479 10.221 -2.136 1.00 96.56 90 THR A N 1
ATOM 689 C CA . THR A 1 90 ? -2.373 10.976 -1.538 1.00 96.56 90 THR A CA 1
ATOM 690 C C . THR A 1 90 ? -1.052 10.208 -1.598 1.00 96.56 90 THR A C 1
ATOM 692 O O . THR A 1 90 ? -0.010 10.790 -1.889 1.00 96.56 90 THR A O 1
ATOM 695 N N . ASN A 1 91 ? -1.085 8.897 -1.340 1.00 97.38 91 ASN A N 1
ATOM 696 C CA . ASN A 1 91 ? 0.127 8.118 -1.073 1.00 97.38 91 ASN A CA 1
ATOM 697 C C . ASN A 1 91 ? 0.532 7.173 -2.213 1.00 97.38 91 ASN A C 1
ATOM 699 O O . ASN A 1 91 ? 1.702 6.815 -2.330 1.00 97.38 91 ASN A O 1
ATOM 703 N N . CYS A 1 92 ? -0.412 6.737 -3.051 1.00 97.94 92 CYS A N 1
ATOM 704 C CA . CYS A 1 92 ? -0.206 5.605 -3.959 1.00 97.94 92 CYS A CA 1
ATOM 705 C C . CYS A 1 92 ? -0.422 5.960 -5.437 1.00 97.94 92 CYS A C 1
ATOM 707 O O . CYS A 1 92 ? 0.250 5.394 -6.307 1.00 97.94 92 CYS A O 1
ATOM 709 N N . SER A 1 93 ? -1.339 6.885 -5.749 1.00 97.62 93 SER A N 1
ATOM 710 C CA . SER A 1 93 ? -1.746 7.143 -7.138 1.00 97.62 93 SER A CA 1
ATOM 711 C C . SER A 1 93 ? -0.656 7.785 -7.993 1.00 97.62 93 SER A C 1
ATOM 713 O O . SER A 1 93 ? -0.689 7.626 -9.208 1.00 97.62 93 SER A O 1
ATOM 715 N N . THR A 1 94 ? 0.336 8.450 -7.396 1.00 96.44 94 THR A N 1
ATOM 716 C CA . THR A 1 94 ? 1.491 9.004 -8.127 1.00 96.44 94 THR A CA 1
ATOM 717 C C . THR A 1 94 ? 2.207 7.939 -8.959 1.00 96.44 94 THR A C 1
ATOM 719 O O . THR A 1 94 ? 2.651 8.218 -10.070 1.00 96.44 94 THR A O 1
ATOM 722 N N . CYS A 1 95 ? 2.275 6.705 -8.451 1.00 97.38 95 CYS A N 1
ATOM 723 C CA . CYS A 1 95 ? 2.884 5.582 -9.160 1.00 97.38 95 CYS A CA 1
ATOM 724 C C . CYS A 1 95 ? 1.819 4.677 -9.788 1.00 97.38 95 CYS A C 1
ATOM 726 O O . CYS A 1 95 ? 1.883 4.379 -10.979 1.00 97.38 95 CYS A O 1
ATOM 728 N N . HIS A 1 96 ? 0.823 4.249 -9.005 1.00 97.94 96 HIS A N 1
ATOM 729 C CA . HIS A 1 96 ? -0.162 3.256 -9.448 1.00 97.94 96 HIS A CA 1
ATOM 730 C C . HIS A 1 96 ? -1.310 3.830 -10.285 1.00 97.94 96 HIS A C 1
ATOM 732 O O . HIS A 1 96 ? -2.142 3.059 -10.762 1.00 97.94 96 HIS A O 1
ATOM 738 N N . GLN A 1 97 ? -1.326 5.148 -10.506 1.00 97.69 97 GLN A N 1
ATOM 739 C CA . GLN A 1 97 ? -2.398 5.901 -11.158 1.00 97.69 97 GLN A CA 1
ATOM 740 C C . GLN A 1 97 ? -3.718 5.870 -10.373 1.00 97.69 97 GLN A C 1
ATOM 742 O O . GLN A 1 97 ? -3.985 4.986 -9.560 1.00 97.69 97 GLN A O 1
ATOM 747 N N . ASN A 1 98 ? -4.588 6.855 -10.607 1.00 96.50 98 ASN A N 1
ATOM 748 C CA . ASN A 1 98 ? -5.888 6.944 -9.925 1.00 96.50 98 ASN A CA 1
ATOM 749 C C . ASN A 1 98 ? -6.821 5.765 -10.249 1.00 96.50 98 ASN A C 1
ATOM 751 O O . ASN A 1 98 ? -7.700 5.433 -9.455 1.00 96.50 98 ASN A O 1
ATOM 755 N N . ASN A 1 99 ? -6.639 5.148 -11.416 1.00 95.31 99 ASN A N 1
ATOM 756 C CA . ASN A 1 99 ? -7.386 3.982 -11.881 1.00 95.31 99 ASN A CA 1
ATOM 757 C C . ASN A 1 99 ? -6.668 2.648 -11.586 1.00 95.31 99 ASN A C 1
ATOM 759 O O . ASN A 1 99 ? -7.107 1.616 -12.085 1.00 95.31 99 ASN A O 1
ATOM 763 N N . GLY A 1 100 ? -5.555 2.659 -10.843 1.00 96.25 100 GLY A N 1
ATOM 764 C CA . GLY A 1 100 ? -4.820 1.442 -10.506 1.00 96.25 100 GLY A CA 1
ATOM 765 C C . GLY A 1 100 ? -4.179 0.737 -11.704 1.00 96.25 100 GLY A C 1
ATOM 766 O O . GLY A 1 100 ? -3.808 -0.428 -11.570 1.00 96.25 100 GLY A O 1
ATOM 767 N N . SER A 1 101 ? -4.058 1.384 -12.870 1.00 96.00 101 SER A N 1
ATOM 768 C CA . SER A 1 101 ? -3.470 0.763 -14.066 1.00 96.00 101 SER A CA 1
ATOM 769 C C . SER A 1 101 ? -1.950 0.639 -13.999 1.00 96.00 101 SER A C 1
ATOM 771 O O . SER A 1 101 ? -1.367 -0.084 -14.800 1.00 96.00 101 SER A O 1
ATOM 773 N N . GLY A 1 102 ? -1.300 1.349 -13.074 1.00 95.31 102 GLY A N 1
ATOM 774 C CA . GLY A 1 102 ? 0.154 1.459 -13.065 1.00 95.31 102 GLY A CA 1
ATOM 775 C C . GLY A 1 102 ? 0.692 2.140 -14.326 1.00 95.31 102 GLY A C 1
ATOM 776 O O . GLY A 1 102 ? -0.009 2.903 -14.995 1.00 95.31 102 GLY A O 1
ATOM 777 N N . ILE A 1 103 ? 1.960 1.868 -14.620 1.00 94.56 103 ILE A N 1
ATOM 778 C CA . ILE A 1 103 ? 2.701 2.377 -15.774 1.00 94.56 103 ILE A CA 1
ATOM 779 C C . ILE A 1 103 ? 3.360 1.170 -16.433 1.00 94.56 103 ILE A C 1
ATOM 781 O O . ILE A 1 103 ? 4.132 0.460 -15.788 1.00 94.56 103 ILE A O 1
ATOM 785 N N . GLU A 1 104 ? 3.070 0.944 -17.710 1.00 91.06 104 GLU A N 1
ATOM 786 C CA . GLU A 1 104 ? 3.600 -0.185 -18.477 1.00 91.06 104 GLU A CA 1
ATOM 787 C C . GLU A 1 104 ? 5.122 -0.337 -18.297 1.00 91.06 104 GLU A C 1
ATOM 789 O O . GLU A 1 104 ? 5.864 0.648 -18.308 1.00 91.06 104 GLU A O 1
ATOM 794 N N . ALA A 1 105 ? 5.575 -1.572 -18.056 1.00 88.38 105 ALA A N 1
ATOM 795 C CA . ALA A 1 105 ? 6.966 -1.952 -17.774 1.00 88.38 105 ALA A CA 1
ATOM 796 C C . ALA A 1 105 ? 7.659 -1.288 -16.554 1.00 88.38 105 ALA A C 1
ATOM 798 O O . ALA A 1 105 ? 8.773 -1.686 -16.207 1.00 88.38 105 ALA A O 1
ATOM 799 N N . ALA A 1 106 ? 7.034 -0.321 -15.871 1.00 93.00 106 ALA A N 1
ATOM 800 C CA . ALA A 1 106 ? 7.651 0.440 -14.779 1.00 93.00 106 ALA A CA 1
ATOM 801 C C . ALA A 1 106 ? 6.958 0.241 -13.422 1.00 93.00 106 ALA A C 1
ATOM 803 O O . ALA A 1 106 ? 7.627 -0.021 -12.422 1.00 93.00 106 ALA A O 1
ATOM 804 N N . VAL A 1 107 ? 5.627 0.345 -13.381 1.00 96.69 107 VAL A N 1
ATOM 805 C CA . VAL A 1 107 ? 4.812 0.208 -12.167 1.00 96.69 107 VAL A CA 1
ATOM 806 C C . VAL A 1 107 ? 3.684 -0.788 -12.434 1.00 96.69 107 VAL A C 1
ATOM 808 O O . VAL A 1 107 ? 2.905 -0.571 -13.360 1.00 96.69 107 VAL A O 1
ATOM 811 N N . PRO A 1 108 ? 3.547 -1.856 -11.633 1.00 96.88 108 PRO A N 1
ATOM 812 C CA . PRO A 1 108 ? 2.531 -2.871 -11.877 1.00 96.88 108 PRO A CA 1
ATOM 813 C C . PRO A 1 108 ? 1.105 -2.328 -11.692 1.00 96.88 108 PRO A C 1
ATOM 815 O O . PRO A 1 108 ? 0.876 -1.474 -10.818 1.00 96.88 108 PRO A O 1
ATOM 818 N N . PRO A 1 109 ? 0.128 -2.855 -12.452 1.00 97.25 109 PRO A N 1
ATOM 819 C CA . PRO A 1 109 ? -1.278 -2.593 -12.198 1.00 97.25 109 PRO A CA 1
ATOM 820 C C . PRO A 1 109 ? -1.703 -3.203 -10.856 1.00 97.25 109 PRO A C 1
ATOM 822 O O . PRO A 1 109 ? -1.226 -4.260 -10.442 1.00 97.25 109 PRO A O 1
ATOM 825 N N . LEU A 1 110 ? -2.629 -2.531 -10.176 1.00 97.69 110 LEU A N 1
ATOM 826 C CA . LEU A 1 110 ? -3.318 -3.034 -8.985 1.00 97.69 110 LEU A CA 1
ATOM 827 C C . LEU A 1 110 ? -4.644 -3.720 -9.340 1.00 97.69 110 LEU A C 1
ATOM 829 O O . LEU A 1 110 ? -5.102 -4.597 -8.605 1.00 97.69 110 LEU A O 1
ATOM 833 N N . ALA A 1 111 ? -5.252 -3.344 -10.468 1.00 94.56 111 ALA A N 1
ATOM 834 C CA . ALA A 1 111 ? -6.425 -4.019 -11.011 1.00 94.56 111 ALA A CA 1
ATOM 835 C C . ALA A 1 111 ? -6.067 -5.458 -11.423 1.00 94.56 111 ALA A C 1
ATOM 837 O O . ALA A 1 111 ? -5.121 -5.672 -12.179 1.00 94.56 111 ALA A O 1
ATOM 838 N N . GLY A 1 112 ? -6.788 -6.451 -10.896 1.00 91.94 112 GLY A N 1
ATOM 839 C CA . GLY A 1 112 ? -6.543 -7.870 -11.173 1.00 91.94 112 GLY A CA 1
ATOM 840 C C . GLY A 1 112 ? -5.200 -8.401 -10.658 1.00 91.94 112 GLY A C 1
ATOM 841 O O . GLY A 1 112 ? -4.778 -9.490 -11.047 1.00 91.94 112 GLY A O 1
ATOM 842 N N . SER A 1 113 ? -4.498 -7.652 -9.803 1.00 95.12 113 SER A N 1
ATOM 843 C CA . SER A 1 113 ? -3.172 -8.048 -9.333 1.00 95.12 113 SER A CA 1
ATOM 844 C C . SER A 1 113 ? -3.242 -9.265 -8.418 1.00 95.12 113 SER A C 1
ATOM 846 O O . SER A 1 113 ? -3.917 -9.255 -7.388 1.00 95.12 113 SER A O 1
ATOM 848 N N . ARG A 1 114 ? -2.449 -10.291 -8.736 1.00 94.62 114 ARG A N 1
ATOM 849 C CA . ARG A 1 114 ? -2.325 -11.504 -7.915 1.00 94.62 114 ARG A CA 1
ATOM 850 C C . ARG A 1 114 ? -1.874 -11.232 -6.478 1.00 94.62 114 ARG A C 1
ATOM 852 O O . ARG A 1 114 ? -2.213 -12.002 -5.593 1.00 94.62 114 ARG A O 1
ATOM 859 N N . TYR A 1 115 ? -1.116 -10.158 -6.246 1.00 96.19 115 TYR A N 1
ATOM 860 C CA . TYR A 1 115 ? -0.664 -9.774 -4.906 1.00 96.19 115 TYR A CA 1
ATOM 861 C C . TYR A 1 115 ? -1.759 -9.036 -4.136 1.00 96.19 115 TYR A C 1
ATOM 863 O O . TYR A 1 115 ? -1.901 -9.237 -2.936 1.00 96.19 115 TYR A O 1
ATOM 871 N N . VAL A 1 116 ? -2.560 -8.217 -4.828 1.00 96.94 116 VAL A N 1
ATOM 872 C CA . VAL A 1 116 ? -3.722 -7.541 -4.232 1.00 96.94 116 VAL A CA 1
ATOM 873 C C . VAL A 1 116 ? -4.802 -8.549 -3.863 1.00 96.94 116 VAL A C 1
ATOM 875 O O . VAL A 1 116 ? -5.437 -8.381 -2.830 1.00 96.94 116 VAL A O 1
ATOM 878 N N . LEU A 1 117 ? -5.001 -9.584 -4.682 1.00 95.75 117 LEU A N 1
ATOM 879 C CA . LEU A 1 117 ? -6.036 -10.606 -4.500 1.00 95.75 117 LEU A CA 1
ATOM 880 C C . LEU A 1 117 ? -5.594 -11.801 -3.637 1.00 95.75 117 LEU A C 1
ATOM 882 O O . LEU A 1 117 ? -6.409 -12.678 -3.368 1.00 95.75 117 LEU A O 1
ATOM 886 N N . ALA A 1 118 ? -4.331 -11.850 -3.208 1.00 95.56 118 ALA A N 1
ATOM 887 C CA . ALA A 1 118 ? -3.830 -12.880 -2.299 1.00 95.56 118 ALA A CA 1
ATOM 888 C C . ALA A 1 118 ? -4.426 -12.744 -0.881 1.00 95.56 118 ALA A C 1
ATOM 890 O O . ALA A 1 118 ? -5.218 -11.835 -0.596 1.00 95.56 118 ALA A O 1
ATOM 891 N N . GLU A 1 119 ? -4.009 -13.637 0.019 1.00 96.62 119 GLU A N 1
ATOM 892 C CA . GLU A 1 119 ? -4.312 -13.532 1.449 1.00 96.62 119 GLU A CA 1
ATOM 893 C C . GLU A 1 119 ? -3.888 -12.153 2.000 1.00 96.62 119 GLU A C 1
ATOM 895 O O . GLU A 1 119 ? -2.846 -11.636 1.576 1.00 96.62 119 GLU A O 1
ATOM 900 N N . PRO A 1 120 ? -4.683 -11.522 2.889 1.00 97.62 120 PRO A N 1
ATOM 901 C CA . PRO A 1 120 ? -4.496 -10.129 3.319 1.00 97.62 120 PRO A CA 1
ATOM 902 C C . PRO A 1 120 ? -3.093 -9.778 3.839 1.00 97.62 120 PRO A C 1
ATOM 904 O O . PRO A 1 120 ? -2.653 -8.634 3.718 1.00 97.62 120 PRO A O 1
ATOM 907 N N . GLU A 1 121 ? -2.368 -10.752 4.384 1.00 97.81 121 GLU A N 1
ATOM 908 C CA . GLU A 1 121 ? -1.006 -10.602 4.893 1.00 97.81 121 GLU A CA 1
ATOM 909 C C . GLU A 1 121 ? -0.014 -10.187 3.805 1.00 97.81 121 GLU A C 1
ATOM 911 O O . GLU A 1 121 ? 0.926 -9.442 4.087 1.00 97.81 121 GLU A O 1
ATOM 916 N N . VAL A 1 122 ? -0.224 -10.628 2.560 1.00 97.75 122 VAL A N 1
ATOM 917 C CA . VAL A 1 122 ? 0.666 -10.338 1.428 1.00 97.75 122 VAL A CA 1
ATOM 918 C C . VAL A 1 122 ? 0.649 -8.848 1.064 1.00 97.75 122 VAL A C 1
ATOM 920 O O . VAL A 1 122 ? 1.701 -8.210 1.170 1.00 97.75 122 VAL A O 1
ATOM 923 N N . PRO A 1 123 ? -0.487 -8.238 0.664 1.00 98.00 123 PRO A N 1
ATOM 924 C CA . PRO A 1 123 ? -0.514 -6.816 0.339 1.00 98.00 123 PRO A CA 1
ATOM 925 C C . PRO A 1 123 ? -0.212 -5.937 1.561 1.00 98.00 123 PRO A C 1
ATOM 927 O O . PRO A 1 123 ? 0.462 -4.919 1.404 1.00 98.00 123 PRO A O 1
ATOM 930 N N . ALA A 1 124 ? -0.611 -6.347 2.774 1.00 98.44 124 ALA A N 1
ATOM 931 C CA . ALA A 1 124 ? -0.248 -5.636 4.003 1.00 98.44 124 ALA A CA 1
ATOM 932 C C . ALA A 1 124 ? 1.274 -5.586 4.196 1.00 98.44 124 ALA A C 1
ATOM 934 O O . ALA A 1 124 ? 1.843 -4.518 4.422 1.00 98.44 124 ALA A O 1
ATOM 935 N N . SER A 1 125 ? 1.955 -6.718 4.017 1.00 98.12 125 SER A N 1
ATOM 936 C CA . SER A 1 125 ? 3.410 -6.799 4.151 1.00 98.12 125 SER A CA 1
ATOM 937 C C . SER A 1 125 ? 4.155 -6.042 3.053 1.00 98.12 125 SER A C 1
ATOM 939 O O . SER A 1 125 ? 5.242 -5.517 3.301 1.00 98.12 125 SER A O 1
ATOM 941 N N . ILE A 1 126 ? 3.605 -5.969 1.838 1.00 98.25 126 ILE A N 1
ATOM 942 C CA . ILE A 1 126 ? 4.187 -5.169 0.752 1.00 98.25 126 ILE A CA 1
ATOM 943 C C . ILE A 1 126 ? 4.144 -3.680 1.104 1.00 98.25 126 ILE A C 1
ATOM 945 O O . ILE A 1 126 ? 5.158 -3.006 0.958 1.00 98.25 126 ILE A O 1
ATOM 949 N N . VAL A 1 127 ? 3.016 -3.167 1.603 1.00 98.31 127 VAL A N 1
ATOM 950 C CA . VAL A 1 127 ? 2.894 -1.747 1.979 1.00 98.31 127 VAL A CA 1
ATOM 951 C C . VAL A 1 127 ? 3.756 -1.417 3.200 1.00 98.31 127 VAL A C 1
ATOM 953 O O . VAL A 1 127 ? 4.491 -0.430 3.186 1.00 98.31 127 VAL A O 1
ATOM 956 N N . LEU A 1 128 ? 3.730 -2.268 4.229 1.00 98.44 128 LEU A N 1
ATOM 957 C CA . LEU A 1 128 ? 4.468 -2.049 5.478 1.00 98.44 128 LEU A CA 1
ATOM 958 C C . LEU A 1 128 ? 5.985 -2.026 5.306 1.00 98.44 128 LEU A C 1
ATOM 960 O O . LEU A 1 128 ? 6.667 -1.338 6.059 1.00 98.44 128 LEU A O 1
ATOM 964 N N . PHE A 1 129 ? 6.525 -2.798 4.362 1.00 98.12 129 PHE A N 1
ATOM 965 C CA . PHE A 1 129 ? 7.972 -3.006 4.265 1.00 98.12 129 PHE A CA 1
ATOM 966 C C . PHE A 1 129 ? 8.558 -2.682 2.889 1.00 98.12 129 PHE A C 1
ATOM 968 O O . PHE A 1 129 ? 9.776 -2.698 2.730 1.00 98.12 129 PHE A O 1
ATOM 975 N N . GLY A 1 130 ? 7.723 -2.378 1.898 1.00 97.75 130 GLY A N 1
ATOM 976 C CA . GLY A 1 130 ? 8.138 -2.165 0.517 1.00 97.75 130 GLY A CA 1
ATOM 977 C C . GLY A 1 130 ? 8.576 -3.452 -0.186 1.00 97.75 130 GLY A C 1
ATOM 978 O O . GLY A 1 130 ? 8.797 -4.504 0.421 1.00 97.75 130 GLY A O 1
ATOM 979 N N . ILE A 1 131 ? 8.761 -3.364 -1.498 1.00 97.38 131 ILE A N 1
ATOM 980 C CA . ILE A 1 131 ? 9.236 -4.468 -2.339 1.00 97.38 131 ILE A CA 1
ATOM 981 C C . ILE A 1 131 ? 10.244 -3.961 -3.365 1.00 97.38 131 ILE A C 1
ATOM 983 O O . ILE A 1 131 ? 10.098 -2.877 -3.923 1.00 97.38 131 ILE A O 1
ATOM 987 N N . GLN A 1 132 ? 11.288 -4.741 -3.611 1.00 96.12 132 GLN A N 1
ATOM 988 C CA . GLN A 1 132 ? 12.294 -4.475 -4.623 1.00 96.12 132 GLN A CA 1
ATOM 989 C C . GLN A 1 132 ? 12.694 -5.770 -5.323 1.00 96.12 132 GLN A C 1
ATOM 991 O O . GLN A 1 132 ? 12.991 -6.766 -4.674 1.00 96.12 132 GLN A O 1
ATOM 996 N N . GLY A 1 133 ? 12.807 -5.724 -6.645 1.00 92.62 133 GLY A N 1
ATOM 997 C CA . GLY A 1 133 ? 13.266 -6.853 -7.445 1.00 92.62 133 GLY A CA 1
ATOM 998 C C . GLY A 1 133 ? 12.174 -7.353 -8.373 1.00 92.62 133 GLY A C 1
ATOM 999 O O . GLY A 1 133 ? 11.200 -6.651 -8.635 1.00 92.62 133 GLY A O 1
ATOM 1000 N N . GLU A 1 134 ? 12.375 -8.550 -8.908 1.00 94.25 134 GLU A N 1
ATOM 1001 C CA . GLU A 1 134 ? 11.497 -9.094 -9.935 1.00 94.25 134 GLU A CA 1
ATOM 1002 C C . GLU A 1 134 ? 10.157 -9.556 -9.352 1.00 94.25 134 GLU A C 1
ATOM 1004 O O . GLU A 1 134 ? 10.121 -10.354 -8.413 1.00 94.25 134 GLU A O 1
ATOM 1009 N N . ILE A 1 135 ? 9.058 -9.066 -9.917 1.00 95.25 135 ILE A N 1
ATOM 1010 C CA . ILE A 1 135 ? 7.695 -9.544 -9.668 1.00 95.25 135 ILE A CA 1
ATOM 1011 C C . ILE A 1 135 ? 6.984 -9.760 -11.001 1.00 95.25 135 ILE A C 1
ATOM 1013 O O . ILE A 1 135 ? 7.312 -9.110 -11.994 1.00 95.25 135 ILE A O 1
ATOM 1017 N N . GLU A 1 136 ? 5.970 -10.619 -10.998 1.00 93.06 136 GLU A N 1
ATOM 1018 C CA . GLU A 1 136 ? 5.104 -10.820 -12.158 1.00 93.06 136 GLU A CA 1
ATOM 1019 C C . GLU A 1 136 ? 3.667 -10.446 -11.806 1.00 93.06 136 GLU A C 1
ATOM 1021 O O . GLU A 1 136 ? 3.117 -10.908 -10.799 1.00 93.06 136 GLU A O 1
ATOM 1026 N N . VAL A 1 137 ? 3.057 -9.603 -12.635 1.00 93.25 137 VAL A N 1
ATOM 1027 C CA . VAL A 1 137 ? 1.664 -9.178 -12.490 1.00 93.25 137 VAL A CA 1
ATOM 1028 C C . VAL A 1 137 ? 1.025 -9.179 -13.871 1.00 93.25 137 VAL A C 1
ATOM 1030 O O . VAL A 1 137 ? 1.554 -8.565 -14.786 1.00 93.25 137 VAL A O 1
ATOM 1033 N N . ALA A 1 138 ? -0.107 -9.874 -14.016 1.00 86.81 138 ALA A N 1
ATOM 1034 C CA . ALA A 1 138 ? -0.853 -9.970 -15.275 1.00 86.81 138 ALA A CA 1
ATOM 1035 C C . ALA A 1 138 ? -0.028 -10.465 -16.491 1.00 86.81 138 ALA A C 1
ATOM 1037 O O . ALA A 1 138 ? -0.349 -10.134 -17.626 1.00 86.81 138 ALA A O 1
ATOM 1038 N N . GLY A 1 139 ? 1.003 -11.288 -16.256 1.00 87.38 139 GLY A N 1
ATOM 1039 C CA . GLY A 1 139 ? 1.889 -11.832 -17.295 1.00 87.38 139 GLY A CA 1
ATOM 1040 C C . GLY A 1 139 ? 3.100 -10.954 -17.628 1.00 87.38 139 GLY A C 1
ATOM 1041 O O . GLY A 1 139 ? 4.000 -11.411 -18.330 1.00 87.38 139 GLY A O 1
ATOM 1042 N N . ASP A 1 140 ? 3.168 -9.738 -17.081 1.00 91.12 140 ASP A N 1
ATOM 1043 C CA . ASP A 1 140 ? 4.293 -8.827 -17.266 1.00 91.12 140 ASP A CA 1
ATOM 1044 C C . ASP A 1 140 ? 5.274 -8.889 -16.094 1.00 91.12 140 ASP A C 1
ATOM 1046 O O . ASP A 1 140 ? 4.898 -9.035 -14.926 1.00 91.12 140 ASP A O 1
ATOM 1050 N N . THR A 1 141 ? 6.560 -8.738 -16.413 1.00 93.62 141 THR A N 1
ATOM 1051 C CA . THR A 1 141 ? 7.650 -8.722 -15.431 1.00 93.62 141 THR A CA 1
ATOM 1052 C C . THR A 1 141 ? 8.045 -7.293 -15.068 1.00 93.62 141 THR A C 1
ATOM 1054 O O . THR A 1 141 ? 8.432 -6.509 -15.933 1.00 93.62 141 THR A O 1
ATOM 1057 N N . TYR A 1 142 ? 8.059 -6.982 -13.772 1.00 94.81 142 TYR A N 1
ATOM 1058 C CA . TYR A 1 142 ? 8.468 -5.682 -13.236 1.00 94.81 142 TYR A CA 1
ATOM 1059 C C . TYR A 1 142 ? 9.706 -5.831 -12.358 1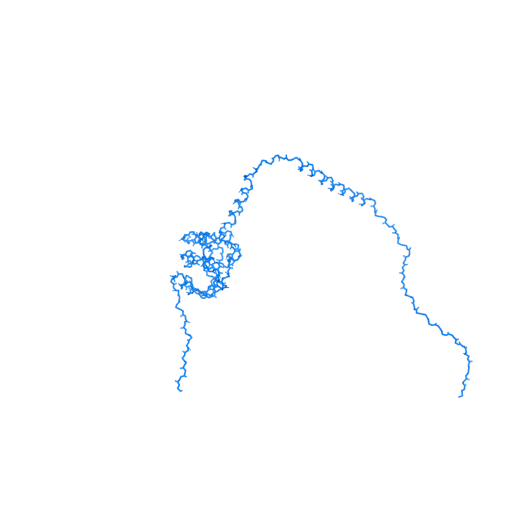.00 94.81 142 TYR A C 1
ATOM 1061 O O . TYR A 1 142 ? 9.820 -6.787 -11.597 1.00 94.81 142 TYR A O 1
ATOM 1069 N N . ARG A 1 143 ? 10.630 -4.866 -12.438 1.00 94.00 143 ARG A N 1
ATOM 1070 C CA . ARG A 1 143 ? 11.885 -4.839 -11.653 1.00 94.00 143 ARG A CA 1
ATOM 1071 C C . ARG A 1 143 ? 12.053 -3.552 -10.841 1.00 94.00 143 ARG A C 1
ATOM 1073 O O . ARG A 1 143 ? 13.168 -3.121 -10.552 1.00 94.00 143 ARG A O 1
ATOM 1080 N N . GLY A 1 144 ? 10.931 -2.911 -10.523 1.00 90.94 144 GLY A N 1
ATOM 1081 C CA . GLY A 1 144 ? 10.884 -1.650 -9.793 1.00 90.94 144 GLY A CA 1
ATOM 1082 C C . GLY A 1 144 ? 11.189 -1.785 -8.299 1.00 90.94 144 GLY A C 1
ATOM 1083 O O . GLY A 1 144 ? 11.455 -2.866 -7.766 1.00 90.94 144 GLY A O 1
ATOM 1084 N N . ARG A 1 145 ? 11.125 -0.641 -7.613 1.00 95.31 145 ARG A N 1
ATOM 1085 C CA . ARG A 1 145 ? 11.172 -0.531 -6.153 1.00 95.31 145 ARG A CA 1
ATOM 1086 C C . ARG A 1 145 ? 9.927 0.216 -5.685 1.00 95.31 145 ARG A C 1
ATOM 1088 O O . ARG A 1 145 ? 9.718 1.356 -6.085 1.00 95.31 145 ARG A O 1
ATOM 1095 N N . MET A 1 146 ? 9.160 -0.401 -4.798 1.00 97.56 146 MET A N 1
ATOM 1096 C CA . MET A 1 146 ? 8.137 0.258 -3.995 1.00 97.56 146 MET A CA 1
ATOM 1097 C C . MET A 1 146 ? 8.727 0.545 -2.605 1.00 97.56 146 MET A C 1
ATOM 1099 O O . MET A 1 146 ? 9.244 -0.388 -1.976 1.00 97.56 146 MET A O 1
ATOM 1103 N N . PRO A 1 147 ? 8.713 1.805 -2.133 1.00 96.69 147 PRO A N 1
ATOM 1104 C CA . PRO A 1 147 ? 9.212 2.150 -0.805 1.00 96.69 147 PRO A CA 1
ATOM 1105 C C . PRO A 1 147 ? 8.342 1.532 0.298 1.00 96.69 147 PRO A C 1
ATOM 1107 O O . PRO A 1 147 ? 7.241 1.044 0.044 1.00 96.69 147 PRO A O 1
ATOM 1110 N N . THR A 1 148 ? 8.861 1.543 1.524 1.00 97.12 148 THR A N 1
ATOM 1111 C CA . THR A 1 148 ? 8.057 1.247 2.713 1.00 97.12 148 THR A CA 1
ATOM 1112 C C . THR A 1 148 ? 7.129 2.422 3.020 1.00 97.12 148 THR A C 1
ATOM 1114 O O . THR A 1 148 ? 7.501 3.567 2.773 1.00 97.12 148 THR A O 1
ATOM 1117 N N . PHE A 1 149 ? 5.940 2.117 3.537 1.00 97.50 149 PHE A N 1
ATOM 1118 C CA . PHE A 1 149 ? 4.996 3.088 4.095 1.00 97.50 149 PHE A CA 1
ATOM 1119 C C . PHE A 1 149 ? 4.691 2.816 5.573 1.00 97.50 149 PHE A C 1
ATOM 1121 O O . PHE A 1 149 ? 3.814 3.446 6.162 1.00 97.50 149 PHE A O 1
ATOM 1128 N N . GLY A 1 150 ? 5.373 1.840 6.182 1.00 95.75 150 GLY A N 1
ATOM 1129 C CA . GLY A 1 150 ? 5.106 1.449 7.560 1.00 95.75 150 GLY A CA 1
ATOM 1130 C C . GLY A 1 150 ? 5.438 2.547 8.571 1.00 95.75 150 GLY A C 1
ATOM 1131 O O . GLY A 1 150 ? 4.848 2.560 9.645 1.00 95.75 150 GLY A O 1
ATOM 1132 N N . ASN A 1 151 ? 6.349 3.470 8.266 1.00 94.38 151 ASN A N 1
ATOM 1133 C CA . ASN A 1 151 ? 6.721 4.534 9.205 1.00 94.38 151 ASN A CA 1
ATOM 1134 C C . ASN A 1 151 ? 5.854 5.788 9.036 1.00 94.38 151 ASN A C 1
ATOM 1136 O O . ASN A 1 151 ? 5.771 6.614 9.940 1.00 94.38 151 ASN A O 1
ATOM 1140 N N . GLU A 1 152 ? 5.235 5.928 7.871 1.00 95.38 152 GLU A N 1
ATOM 1141 C CA . GLU A 1 152 ? 4.481 7.093 7.434 1.00 95.38 152 GLU A CA 1
ATOM 1142 C C . GLU A 1 152 ? 2.981 6.927 7.689 1.00 95.38 152 GLU A C 1
ATOM 1144 O O . GLU A 1 152 ? 2.290 7.915 7.928 1.00 95.38 152 GLU A O 1
ATOM 1149 N N . LEU A 1 153 ? 2.485 5.687 7.641 1.00 96.81 153 LEU A N 1
ATOM 1150 C CA . LEU A 1 153 ? 1.073 5.355 7.791 1.00 96.81 153 LEU A CA 1
ATOM 1151 C C . LEU A 1 153 ? 0.847 4.415 8.979 1.00 96.81 153 LEU A C 1
ATOM 1153 O O . LEU A 1 153 ? 1.571 3.430 9.180 1.00 96.81 153 LEU A O 1
ATOM 1157 N N . ASN A 1 154 ? -0.199 4.712 9.749 1.00 96.81 154 ASN A N 1
ATOM 1158 C CA . ASN A 1 154 ? -0.656 3.841 10.827 1.00 96.81 154 ASN A CA 1
ATOM 1159 C C . ASN A 1 154 ? -1.440 2.629 10.285 1.00 96.81 154 ASN A C 1
ATOM 1161 O O . ASN A 1 154 ? -1.682 2.488 9.081 1.00 96.81 154 ASN A O 1
ATOM 1165 N N . ASP A 1 155 ? -1.808 1.721 11.185 1.00 97.62 155 ASP A N 1
ATOM 1166 C CA . ASP A 1 155 ? -2.407 0.439 10.819 1.00 97.62 1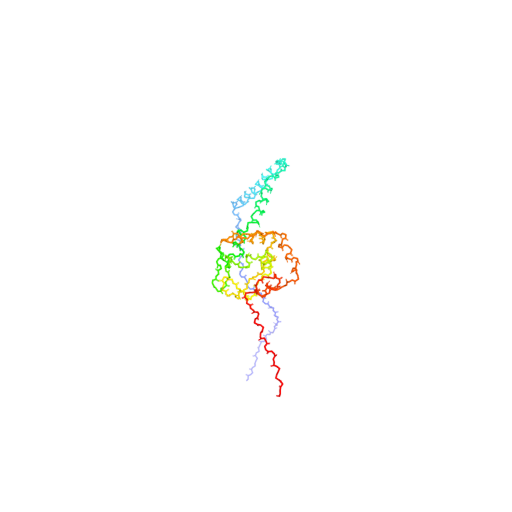55 ASP A CA 1
ATOM 1167 C C . ASP A 1 155 ? -3.816 0.610 10.229 1.00 97.62 155 ASP A C 1
ATOM 1169 O O . ASP A 1 155 ? -4.158 -0.058 9.251 1.00 97.62 155 ASP A O 1
ATOM 1173 N N . GLU A 1 156 ? -4.601 1.558 10.747 1.00 97.00 156 GLU A N 1
ATOM 1174 C CA . GLU A 1 156 ? -5.933 1.918 10.253 1.00 97.00 156 GLU A CA 1
ATOM 1175 C C . GLU A 1 156 ? -5.883 2.520 8.842 1.00 97.00 156 GLU A C 1
ATOM 1177 O O . GLU A 1 156 ? -6.695 2.172 7.980 1.00 97.00 156 GLU A O 1
ATOM 1182 N N . GLN A 1 157 ? -4.908 3.388 8.573 1.00 97.50 157 GLN A N 1
ATOM 1183 C CA . GLN A 1 157 ? -4.705 4.014 7.268 1.00 97.50 157 GLN A CA 1
ATOM 1184 C C . GLN A 1 157 ? -4.319 2.978 6.214 1.00 97.50 157 GLN A C 1
ATOM 1186 O O . GLN A 1 157 ? -4.910 2.942 5.133 1.00 97.50 157 GLN A O 1
ATOM 1191 N N . ILE A 1 158 ? -3.363 2.096 6.525 1.00 98.25 158 ILE A N 1
ATOM 1192 C CA . ILE A 1 158 ? -2.943 1.022 5.613 1.00 98.25 158 ILE A CA 1
ATOM 1193 C C . ILE A 1 158 ? -4.107 0.061 5.348 1.00 98.25 158 ILE A C 1
ATOM 1195 O O . ILE A 1 158 ? -4.370 -0.278 4.192 1.00 98.25 158 ILE A O 1
ATOM 1199 N N . ALA A 1 159 ? -4.834 -0.341 6.392 1.00 98.25 159 ALA A N 1
ATOM 1200 C CA . ALA A 1 159 ? -6.018 -1.187 6.278 1.00 98.25 159 ALA A CA 1
ATOM 1201 C C . ALA A 1 159 ? -7.086 -0.562 5.366 1.00 98.25 159 ALA A C 1
ATOM 1203 O O . ALA A 1 159 ? -7.617 -1.230 4.473 1.00 98.25 159 ALA A O 1
ATOM 1204 N N . SER A 1 160 ? -7.338 0.738 5.522 1.00 98.19 160 SER A N 1
ATOM 1205 C CA . SER A 1 160 ? -8.306 1.485 4.714 1.00 98.19 160 SER A CA 1
ATOM 1206 C C . SER A 1 160 ? -7.884 1.572 3.243 1.00 98.19 160 SER A C 1
ATOM 1208 O O . SER A 1 160 ? -8.682 1.265 2.354 1.00 98.19 160 SER A O 1
ATOM 1210 N N . ILE A 1 161 ? -6.616 1.913 2.966 1.00 98.31 161 ILE A N 1
ATOM 1211 C CA . ILE A 1 161 ? -6.056 1.947 1.600 1.00 98.31 161 ILE A CA 1
ATOM 1212 C C . ILE A 1 161 ? -6.202 0.581 0.929 1.00 98.31 161 ILE A C 1
ATOM 1214 O O . ILE A 1 161 ? -6.691 0.483 -0.198 1.00 98.31 161 ILE A O 1
ATOM 1218 N N . LEU A 1 162 ? -5.774 -0.483 1.609 1.00 98.31 162 LEU A N 1
ATOM 1219 C CA . LEU A 1 162 ? -5.778 -1.822 1.032 1.00 98.31 162 LEU A CA 1
ATOM 1220 C C . LEU A 1 162 ? -7.197 -2.346 0.821 1.00 98.31 162 LEU A C 1
ATOM 1222 O O . LEU A 1 162 ? -7.458 -2.972 -0.205 1.00 98.31 162 LEU A O 1
ATOM 1226 N N . SER A 1 163 ? -8.124 -2.039 1.728 1.00 98.25 163 SER A N 1
ATOM 1227 C CA . SER A 1 163 ? -9.545 -2.359 1.565 1.00 98.25 163 SER A CA 1
ATOM 1228 C C . SER A 1 163 ? -10.148 -1.662 0.347 1.00 98.25 163 SER A C 1
ATOM 1230 O O . SER A 1 163 ? -10.847 -2.307 -0.437 1.00 98.25 163 SER A O 1
ATOM 1232 N N . TYR A 1 164 ? -9.826 -0.380 0.136 1.00 98.19 164 TYR A N 1
ATOM 1233 C CA . TYR A 1 164 ? -10.224 0.356 -1.064 1.00 98.19 164 TYR A CA 1
ATOM 1234 C C . TYR A 1 164 ? -9.652 -0.293 -2.332 1.00 98.19 164 TYR A C 1
ATOM 1236 O O . TYR A 1 164 ? -10.403 -0.599 -3.257 1.00 98.19 164 TYR A O 1
ATOM 1244 N N . VAL A 1 165 ? -8.348 -0.579 -2.368 1.00 98.25 165 VAL A N 1
ATOM 1245 C CA . VAL A 1 165 ? -7.671 -1.208 -3.518 1.00 98.25 165 VAL A CA 1
ATOM 1246 C C . VAL A 1 165 ? -8.254 -2.591 -3.846 1.00 98.25 165 VAL A C 1
ATOM 1248 O O . VAL A 1 165 ? -8.465 -2.916 -5.018 1.00 98.25 165 VAL A O 1
ATOM 1251 N N . ARG A 1 166 ? -8.566 -3.396 -2.825 1.00 98.06 166 ARG A N 1
ATOM 1252 C CA . ARG A 1 166 ? -9.137 -4.750 -2.957 1.00 98.06 166 ARG A CA 1
ATOM 1253 C C . ARG A 1 166 ? -10.592 -4.780 -3.424 1.00 98.06 166 ARG A C 1
ATOM 1255 O O . ARG A 1 166 ? -11.052 -5.833 -3.855 1.00 98.06 166 ARG A O 1
ATOM 1262 N N . ASN A 1 167 ? -11.280 -3.640 -3.385 1.00 97.62 167 ASN A N 1
ATOM 1263 C CA . ASN A 1 167 ? -12.664 -3.475 -3.840 1.00 97.62 167 ASN A CA 1
ATOM 1264 C C . ASN A 1 167 ? -12.795 -2.458 -4.991 1.00 97.62 167 ASN A C 1
ATOM 1266 O O . ASN A 1 167 ? -13.896 -2.025 -5.328 1.00 97.62 167 ASN A O 1
ATOM 1270 N N . SER A 1 168 ? -11.672 -2.065 -5.599 1.00 97.44 168 SER A N 1
ATOM 1271 C CA . SER A 1 168 ? -11.621 -1.120 -6.718 1.00 97.44 168 SER A CA 1
ATOM 1272 C C . SER A 1 168 ? -11.294 -1.814 -8.034 1.00 97.44 168 SER A C 1
ATOM 1274 O O . SER A 1 168 ? -10.698 -2.886 -8.065 1.00 97.44 168 SER A O 1
ATOM 1276 N N . TRP A 1 169 ? -11.667 -1.178 -9.148 1.00 96.62 169 TRP A N 1
ATOM 1277 C CA . TRP A 1 169 ? -11.277 -1.592 -10.508 1.00 96.62 169 TRP A CA 1
ATOM 1278 C C . TRP A 1 169 ? -11.647 -3.042 -10.863 1.00 96.62 169 TRP A C 1
ATOM 1280 O O . TRP A 1 169 ? -10.952 -3.703 -11.628 1.00 96.62 169 TRP A O 1
ATOM 1290 N N . GLY A 1 170 ? -12.753 -3.535 -10.299 1.00 95.62 170 GLY A N 1
ATOM 1291 C CA . GLY A 1 170 ? -13.233 -4.904 -10.502 1.00 95.62 170 GLY A CA 1
ATOM 1292 C C . GLY A 1 170 ? -12.601 -5.946 -9.576 1.00 95.62 170 GLY A C 1
ATOM 1293 O O . GLY A 1 170 ? -13.005 -7.108 -9.633 1.00 95.62 170 GLY A O 1
ATOM 1294 N N . ASN A 1 171 ? -11.667 -5.553 -8.702 1.00 96.56 171 ASN A N 1
ATOM 1295 C CA . ASN A 1 171 ? -11.190 -6.415 -7.628 1.00 96.56 171 ASN A CA 1
ATOM 1296 C C . ASN A 1 171 ? -12.342 -6.739 -6.668 1.00 96.56 171 ASN A C 1
ATOM 1298 O O . ASN A 1 171 ? -13.161 -5.877 -6.344 1.00 96.56 171 ASN A O 1
ATOM 1302 N N . GLN A 1 172 ? -12.390 -7.993 -6.226 1.00 95.06 172 GLN A N 1
ATOM 1303 C CA . GLN A 1 172 ? -13.352 -8.488 -5.247 1.00 95.06 172 GLN A CA 1
ATOM 1304 C C . GLN A 1 172 ? -12.604 -9.372 -4.257 1.00 95.06 172 GLN A C 1
ATOM 1306 O O . GLN A 1 172 ? -12.417 -10.566 -4.487 1.00 95.06 172 GLN A O 1
ATOM 1311 N N . ALA A 1 173 ? -12.132 -8.766 -3.173 1.00 95.62 173 ALA A N 1
ATOM 1312 C CA . ALA A 1 173 ? -11.461 -9.474 -2.097 1.00 95.62 173 ALA A CA 1
ATOM 1313 C C . ALA A 1 173 ? -11.852 -8.882 -0.737 1.00 95.62 173 ALA A C 1
ATOM 1315 O O . ALA A 1 173 ? -12.321 -7.746 -0.646 1.00 95.62 173 ALA A O 1
ATOM 1316 N N . SER A 1 174 ? -11.670 -9.667 0.327 1.00 95.19 174 SER A N 1
ATOM 1317 C CA . SER A 1 174 ? -12.011 -9.259 1.695 1.00 95.19 174 SER A CA 1
ATOM 1318 C C . SER A 1 174 ? -11.358 -7.930 2.077 1.00 95.19 174 SER A C 1
ATOM 1320 O O . SER A 1 174 ? -10.222 -7.661 1.684 1.00 95.19 174 SER A O 1
ATOM 1322 N N . ALA A 1 175 ? -12.058 -7.106 2.857 1.00 95.12 175 ALA A N 1
ATOM 1323 C CA . ALA A 1 175 ? -11.443 -5.943 3.487 1.00 95.12 175 ALA A CA 1
ATOM 1324 C C . ALA A 1 175 ? -10.282 -6.378 4.401 1.00 95.12 175 ALA A C 1
ATOM 1326 O O . ALA A 1 175 ? -10.239 -7.513 4.883 1.00 95.12 175 ALA A O 1
ATOM 1327 N N . ILE A 1 176 ? -9.327 -5.476 4.602 1.00 97.00 176 ILE A N 1
ATOM 1328 C CA . ILE A 1 176 ? -8.209 -5.667 5.521 1.00 97.00 176 ILE A CA 1
ATOM 1329 C C . ILE A 1 176 ? -8.511 -4.910 6.803 1.00 97.00 176 ILE A C 1
ATOM 1331 O O . ILE A 1 176 ? -8.801 -3.719 6.767 1.00 97.00 176 ILE A O 1
ATOM 1335 N N . GLU A 1 177 ? -8.394 -5.608 7.926 1.00 96.69 177 GLU A N 1
ATOM 1336 C CA . GLU A 1 177 ? -8.582 -5.048 9.261 1.00 96.69 177 GLU A CA 1
ATOM 1337 C C . GLU A 1 177 ? -7.273 -4.452 9.799 1.00 96.69 177 GLU A C 1
ATOM 1339 O O . GLU A 1 177 ? -6.196 -5.029 9.614 1.00 96.69 177 GLU A O 1
ATOM 1344 N N . ALA A 1 178 ? -7.360 -3.349 10.548 1.00 97.44 178 ALA A N 1
ATOM 1345 C CA . ALA A 1 178 ? -6.196 -2.706 11.175 1.00 97.44 178 ALA A CA 1
ATOM 1346 C C . ALA A 1 178 ? -5.411 -3.675 12.079 1.00 97.44 178 ALA A C 1
ATOM 1348 O O . ALA A 1 178 ? -4.182 -3.705 12.059 1.00 97.44 178 ALA A O 1
ATOM 1349 N N . GLY A 1 179 ? -6.115 -4.556 12.801 1.00 97.94 179 GLY A N 1
ATOM 1350 C CA . GLY A 1 179 ? -5.487 -5.573 13.649 1.00 97.94 179 GLY A CA 1
ATOM 1351 C C . GLY A 1 179 ? -4.580 -6.545 12.883 1.00 97.94 179 GLY A C 1
ATOM 1352 O O . GLY A 1 179 ? -3.558 -6.973 13.421 1.00 97.94 179 GLY A O 1
ATOM 1353 N N . LEU A 1 180 ? -4.904 -6.851 11.621 1.00 98.44 180 LEU A N 1
ATOM 1354 C CA . LEU A 1 180 ? -4.060 -7.689 10.767 1.00 98.44 180 LEU A CA 1
ATOM 1355 C C . LEU A 1 180 ? -2.782 -6.952 10.363 1.00 98.44 180 LEU A C 1
ATOM 1357 O O . LEU A 1 180 ? -1.703 -7.542 10.386 1.00 98.44 180 LEU A O 1
ATOM 1361 N N . VAL A 1 181 ? -2.885 -5.663 10.035 1.00 98.50 181 VAL A N 1
ATOM 1362 C CA . VAL A 1 181 ? -1.722 -4.821 9.715 1.00 98.50 181 VAL A CA 1
ATOM 1363 C C . VAL A 1 181 ? -0.798 -4.712 10.929 1.00 98.50 181 VAL A C 1
ATOM 1365 O O . VAL A 1 181 ? 0.404 -4.951 10.807 1.00 98.50 181 VAL A O 1
ATOM 1368 N N . ALA A 1 182 ? -1.366 -4.466 12.111 1.00 98.50 182 ALA A N 1
ATOM 1369 C CA . ALA A 1 182 ? -0.627 -4.428 13.369 1.00 98.50 182 ALA A CA 1
ATOM 1370 C C . ALA A 1 182 ? 0.102 -5.754 13.651 1.00 98.50 182 ALA A C 1
ATOM 1372 O O . ALA A 1 182 ? 1.242 -5.762 14.119 1.00 98.50 182 ALA A O 1
ATOM 1373 N N . GLU A 1 183 ? -0.534 -6.889 13.349 1.00 98.38 183 GLU A N 1
ATOM 1374 C CA . GLU A 1 183 ? 0.093 -8.204 13.486 1.00 98.38 183 GLU A CA 1
ATOM 1375 C C . GLU A 1 183 ? 1.249 -8.395 12.501 1.00 98.38 183 GLU A C 1
ATOM 1377 O O . GLU A 1 183 ? 2.329 -8.803 12.920 1.00 98.38 183 GLU A O 1
ATOM 1382 N N . GLN A 1 184 ? 1.087 -8.032 11.224 1.00 98.19 184 GLN A N 1
ATOM 1383 C CA . GLN A 1 184 ? 2.192 -8.100 10.256 1.00 98.19 184 GLN A CA 1
ATOM 1384 C C . GLN A 1 184 ? 3.366 -7.203 10.665 1.00 98.19 184 GLN A C 1
ATOM 1386 O O . GLN A 1 184 ? 4.526 -7.609 10.564 1.00 98.19 184 GLN A O 1
ATOM 1391 N N . ARG A 1 185 ? 3.073 -6.006 11.186 1.00 97.44 185 ARG A N 1
ATOM 1392 C CA . ARG A 1 185 ? 4.077 -5.076 11.709 1.00 97.44 185 ARG A CA 1
ATOM 1393 C C . ARG A 1 185 ? 4.885 -5.694 12.848 1.00 97.44 185 ARG A C 1
ATOM 1395 O O . ARG A 1 185 ? 6.107 -5.584 12.847 1.00 97.44 185 ARG A O 1
ATOM 1402 N N . ARG A 1 186 ? 4.224 -6.374 13.793 1.00 98.12 186 ARG A N 1
ATOM 1403 C CA . ARG A 1 186 ? 4.895 -7.092 14.891 1.00 98.12 186 ARG A CA 1
ATOM 1404 C C . ARG A 1 186 ? 5.676 -8.303 14.394 1.00 98.12 186 ARG A C 1
ATOM 1406 O O . ARG A 1 186 ? 6.833 -8.470 14.770 1.00 98.12 186 ARG A O 1
ATOM 1413 N N . ARG A 1 187 ? 5.065 -9.121 13.533 1.00 97.56 187 ARG A N 1
ATOM 1414 C CA . ARG A 1 187 ? 5.654 -10.354 12.993 1.00 97.56 187 ARG A CA 1
ATOM 1415 C C . ARG A 1 187 ? 6.995 -10.109 12.304 1.00 97.56 187 ARG A C 1
ATOM 1417 O O . ARG A 1 187 ? 7.880 -10.954 12.384 1.00 97.56 187 ARG A O 1
ATOM 1424 N N . PHE A 1 188 ? 7.146 -8.962 11.648 1.00 96.94 188 PHE A N 1
ATOM 1425 C CA . PHE A 1 188 ? 8.357 -8.591 10.919 1.00 96.94 188 PHE A CA 1
ATOM 1426 C C . PHE A 1 188 ? 9.032 -7.329 11.486 1.00 96.94 188 PHE A C 1
ATOM 1428 O O . PHE A 1 188 ? 9.697 -6.610 10.744 1.00 96.94 188 PHE A O 1
ATOM 1435 N N . ALA A 1 189 ? 8.898 -7.053 12.788 1.00 95.12 189 ALA A N 1
ATOM 1436 C CA . ALA A 1 189 ? 9.421 -5.830 13.414 1.00 95.12 189 ALA A CA 1
ATOM 1437 C C . ALA A 1 189 ? 10.944 -5.640 13.258 1.00 95.12 189 ALA A C 1
ATOM 1439 O O . ALA A 1 189 ? 11.434 -4.516 13.223 1.00 95.12 189 ALA A O 1
ATOM 1440 N N . GLU A 1 190 ? 11.698 -6.734 13.135 1.00 95.19 190 GLU A N 1
ATOM 1441 C CA . GLU A 1 190 ? 13.157 -6.710 12.963 1.00 95.19 190 GLU A CA 1
ATOM 1442 C C . GLU A 1 190 ? 13.594 -6.469 11.508 1.00 95.19 190 GLU A C 1
ATOM 1444 O O . GLU A 1 190 ? 14.783 -6.339 11.208 1.00 95.19 190 GLU A O 1
ATOM 1449 N N . ARG A 1 191 ? 12.643 -6.422 10.571 1.00 94.19 191 ARG A N 1
ATOM 1450 C CA . ARG A 1 191 ? 12.935 -6.319 9.146 1.00 94.19 191 ARG A CA 1
ATOM 1451 C C . ARG A 1 191 ? 13.268 -4.882 8.757 1.00 94.19 191 ARG A C 1
ATOM 1453 O O . ARG A 1 191 ? 12.445 -3.981 8.861 1.00 94.19 191 ARG A O 1
ATOM 1460 N N . THR A 1 192 ? 14.470 -4.690 8.222 1.00 92.12 192 THR A N 1
ATOM 1461 C CA . THR A 1 192 ? 15.003 -3.371 7.832 1.00 92.12 192 THR A CA 1
ATOM 1462 C C . THR A 1 192 ? 15.154 -3.182 6.322 1.00 92.12 192 THR A C 1
ATOM 1464 O O . THR A 1 192 ? 15.501 -2.095 5.863 1.00 92.12 192 THR A O 1
ATOM 1467 N N . THR A 1 193 ? 14.893 -4.221 5.528 1.00 94.31 193 THR A N 1
ATOM 1468 C CA . THR A 1 193 ? 15.044 -4.211 4.066 1.00 94.31 193 THR A CA 1
ATOM 1469 C C . THR A 1 193 ? 13.714 -4.499 3.366 1.00 94.31 193 THR A C 1
ATOM 1471 O O . THR A 1 193 ? 12.887 -5.201 3.940 1.00 94.31 193 THR A O 1
ATOM 1474 N N . PRO A 1 194 ? 13.486 -4.006 2.129 1.00 96.69 194 PRO A N 1
ATOM 1475 C CA . PRO A 1 194 ? 12.316 -4.362 1.318 1.00 96.69 194 PRO A CA 1
ATOM 1476 C C . PRO A 1 194 ? 12.261 -5.838 0.913 1.00 96.69 194 PRO A C 1
ATOM 1478 O O . PRO A 1 194 ? 13.206 -6.601 1.115 1.00 96.69 194 PRO A O 1
ATOM 1481 N N . TRP A 1 195 ? 11.118 -6.291 0.384 1.00 96.50 195 TRP A N 1
ATOM 1482 C CA . TRP A 1 195 ? 10.941 -7.694 -0.014 1.00 96.50 195 TRP A CA 1
ATOM 1483 C C . TRP A 1 195 ? 11.762 -7.922 -1.274 1.00 96.50 195 TRP A C 1
ATOM 1485 O O . TRP A 1 195 ? 11.694 -7.094 -2.175 1.00 96.50 195 TRP A O 1
ATOM 1495 N N . ALA A 1 196 ? 12.525 -9.013 -1.349 1.00 95.19 196 ALA A N 1
ATOM 1496 C CA . ALA A 1 196 ? 13.374 -9.318 -2.500 1.00 95.19 196 ALA A CA 1
ATOM 1497 C C . ALA A 1 196 ? 12.560 -9.967 -3.639 1.00 95.19 196 ALA A C 1
ATOM 1499 O O . ALA A 1 196 ? 12.719 -11.144 -3.962 1.00 95.19 196 ALA A O 1
ATOM 1500 N N . GLY A 1 197 ? 11.647 -9.190 -4.219 1.00 94.12 197 GLY A N 1
ATOM 1501 C CA . GLY A 1 197 ? 10.787 -9.600 -5.323 1.00 94.12 197 GLY A CA 1
ATOM 1502 C C . GLY A 1 197 ? 9.708 -10.614 -4.934 1.00 94.12 197 GLY A C 1
ATOM 1503 O O . GLY A 1 197 ? 9.401 -10.846 -3.763 1.00 94.12 197 GLY A O 1
ATOM 1504 N N . GLY A 1 198 ? 9.107 -11.215 -5.958 1.00 92.94 198 GLY A N 1
ATOM 1505 C CA . GLY A 1 198 ? 7.970 -12.120 -5.834 1.00 92.94 198 GLY A CA 1
ATOM 1506 C C . GLY A 1 198 ? 8.341 -13.476 -5.245 1.00 92.94 198 GLY A C 1
ATOM 1507 O O . GLY A 1 198 ? 7.504 -14.095 -4.596 1.00 92.94 198 GLY A O 1
ATOM 1508 N N . ALA A 1 199 ? 9.590 -13.915 -5.425 1.00 92.94 199 ALA A N 1
ATOM 1509 C CA . ALA A 1 199 ? 10.089 -15.173 -4.876 1.00 92.94 199 ALA A CA 1
ATOM 1510 C C . ALA A 1 199 ? 10.147 -15.147 -3.339 1.00 92.94 199 ALA A C 1
ATOM 1512 O O . ALA A 1 199 ? 9.665 -16.078 -2.702 1.00 92.94 199 ALA A O 1
ATOM 1513 N N . ALA A 1 200 ? 10.641 -14.056 -2.741 1.00 94.75 200 ALA A N 1
ATOM 1514 C CA . ALA A 1 200 ? 10.687 -13.911 -1.283 1.00 94.75 200 ALA A CA 1
ATOM 1515 C C . ALA A 1 200 ? 9.281 -13.893 -0.654 1.00 94.75 200 ALA A C 1
ATOM 1517 O O . ALA A 1 200 ? 9.056 -14.475 0.408 1.00 94.75 200 ALA A O 1
ATOM 1518 N N . LEU A 1 201 ? 8.316 -13.258 -1.331 1.00 94.88 201 LEU A N 1
ATOM 1519 C CA . LEU A 1 201 ? 6.910 -13.297 -0.919 1.00 94.88 201 LEU A CA 1
ATOM 1520 C C . LEU A 1 201 ? 6.316 -14.706 -1.049 1.00 94.88 201 LEU A C 1
ATOM 1522 O O . LEU A 1 201 ? 5.603 -15.150 -0.154 1.00 94.88 201 LEU A O 1
ATOM 1526 N N . ALA A 1 202 ? 6.616 -15.414 -2.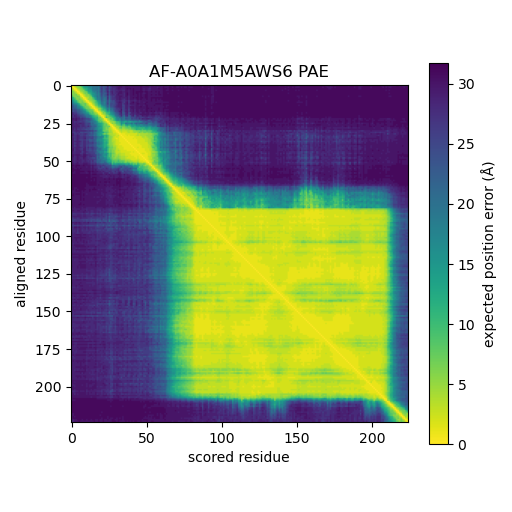141 1.00 94.06 202 ALA A N 1
ATOM 1527 C CA . ALA A 1 202 ? 6.173 -16.790 -2.359 1.00 94.06 202 ALA A CA 1
ATOM 1528 C C . ALA A 1 202 ? 6.671 -17.739 -1.269 1.00 94.06 202 ALA A C 1
ATOM 1530 O O . ALA A 1 202 ? 5.883 -18.495 -0.710 1.00 94.06 202 ALA A O 1
ATOM 1531 N N . GLU A 1 203 ? 7.950 -17.645 -0.915 1.00 95.06 203 GLU A N 1
ATOM 1532 C CA . GLU A 1 203 ? 8.544 -18.442 0.157 1.00 95.06 203 GLU A CA 1
ATOM 1533 C C . GLU A 1 203 ? 7.919 -18.128 1.523 1.00 95.06 203 GLU A C 1
ATOM 1535 O O . GLU A 1 203 ? 7.570 -19.037 2.271 1.00 95.06 203 GLU A O 1
ATOM 1540 N N . THR A 1 204 ? 7.718 -16.844 1.834 1.00 95.50 204 THR A N 1
ATOM 1541 C CA . THR A 1 204 ? 7.247 -16.422 3.163 1.00 95.50 204 THR A CA 1
ATOM 1542 C C . THR A 1 204 ? 5.760 -16.699 3.390 1.00 95.50 204 THR A C 1
ATOM 1544 O O . THR A 1 204 ? 5.362 -17.087 4.490 1.00 95.50 204 THR A O 1
ATOM 1547 N N . PHE A 1 205 ? 4.932 -16.470 2.369 1.00 95.00 205 PHE A N 1
ATOM 1548 C CA . PHE A 1 205 ? 3.470 -16.534 2.475 1.00 95.00 205 PHE A CA 1
ATOM 1549 C C . PHE A 1 205 ? 2.866 -17.768 1.798 1.00 95.00 205 PHE A C 1
ATOM 1551 O O . PHE A 1 205 ? 1.649 -17.922 1.791 1.00 95.00 205 PHE A O 1
ATOM 1558 N N . GLY A 1 206 ? 3.687 -18.640 1.207 1.00 92.06 206 GLY A N 1
ATOM 1559 C CA . GLY A 1 206 ? 3.209 -19.836 0.513 1.00 92.06 206 GLY A CA 1
ATOM 1560 C C . GLY A 1 206 ? 2.373 -19.538 -0.735 1.00 92.06 206 GLY A C 1
ATOM 1561 O O . GLY A 1 206 ? 1.614 -20.397 -1.181 1.00 92.06 206 GLY A O 1
ATOM 1562 N N . ILE A 1 207 ? 2.481 -18.332 -1.307 1.00 88.62 207 ILE A N 1
ATOM 1563 C CA . ILE A 1 207 ? 1.808 -18.000 -2.569 1.00 88.62 207 ILE A CA 1
ATOM 1564 C C . ILE A 1 207 ? 2.566 -18.626 -3.751 1.00 88.62 207 ILE A C 1
ATOM 1566 O O . ILE A 1 207 ? 3.786 -18.776 -3.679 1.00 88.62 207 ILE A O 1
ATOM 1570 N N . PRO A 1 208 ? 1.899 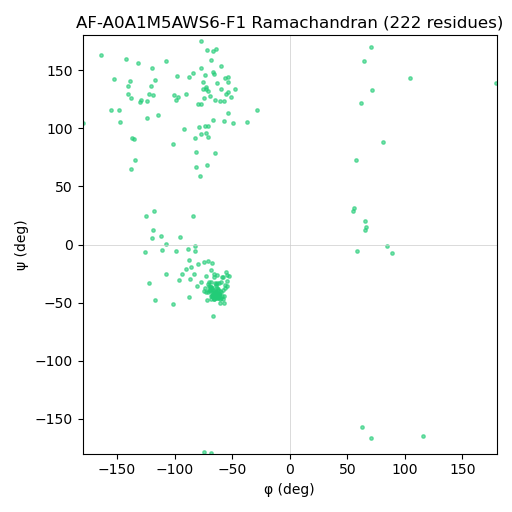-18.957 -4.873 1.00 83.62 208 PRO A N 1
ATOM 1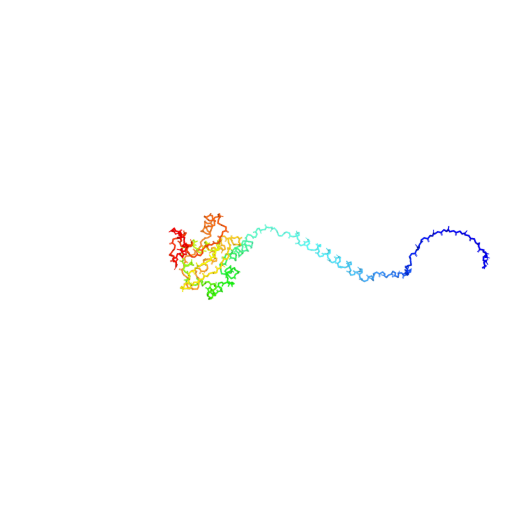571 C CA . PRO A 1 208 ? 2.571 -19.555 -6.026 1.00 83.62 208 PRO A CA 1
ATOM 1572 C C . PRO A 1 208 ? 3.770 -18.714 -6.497 1.00 83.62 208 PRO A C 1
ATOM 1574 O O . PRO A 1 208 ? 3.650 -17.500 -6.673 1.00 83.62 208 PRO A O 1
ATOM 1577 N N . ALA A 1 209 ? 4.934 -19.325 -6.711 1.00 74.44 209 ALA A N 1
ATOM 1578 C CA . ALA A 1 209 ? 6.064 -18.616 -7.309 1.00 74.44 209 ALA A CA 1
ATOM 1579 C C . ALA A 1 209 ? 5.768 -18.347 -8.793 1.00 74.44 209 ALA A C 1
ATOM 1581 O O . ALA A 1 209 ? 5.343 -19.251 -9.509 1.00 74.44 209 ALA A O 1
ATOM 1582 N N . THR A 1 210 ? 5.979 -17.114 -9.254 1.00 66.38 210 THR A N 1
ATOM 1583 C CA . THR A 1 210 ? 5.760 -16.735 -10.661 1.00 66.38 210 THR A CA 1
ATOM 1584 C C . THR A 1 210 ? 6.964 -17.015 -11.557 1.00 66.38 210 THR A C 1
ATOM 1586 O O . THR A 1 210 ? 6.808 -17.221 -12.750 1.00 66.38 210 THR A O 1
ATOM 1589 N N . SER A 1 211 ? 8.160 -17.179 -10.994 1.00 53.34 211 SER A N 1
ATOM 1590 C CA . SER A 1 211 ? 9.318 -17.668 -11.740 1.00 53.34 211 SER A CA 1
ATOM 1591 C C . SER A 1 211 ? 10.299 -18.384 -10.812 1.00 53.34 211 SER A C 1
ATOM 1593 O O . SER A 1 211 ? 10.473 -18.037 -9.642 1.00 53.34 211 SER A O 1
ATOM 1595 N N . ARG A 1 212 ? 10.902 -19.459 -11.328 1.00 44.00 212 ARG A N 1
ATOM 1596 C CA . ARG A 1 212 ? 11.935 -20.254 -10.653 1.00 44.00 212 ARG A CA 1
ATOM 1597 C C . ARG A 1 212 ? 13.126 -19.337 -10.332 1.00 44.00 212 ARG A C 1
ATOM 1599 O O . ARG A 1 212 ? 13.561 -18.625 -11.235 1.00 44.00 212 ARG A O 1
ATOM 1606 N N . PRO A 1 213 ? 13.694 -19.365 -9.112 1.00 44.69 213 PRO A N 1
ATOM 1607 C CA . PRO A 1 213 ? 14.881 -18.576 -8.812 1.00 44.69 213 PRO A CA 1
ATOM 1608 C C . PRO A 1 213 ? 15.988 -18.966 -9.792 1.00 44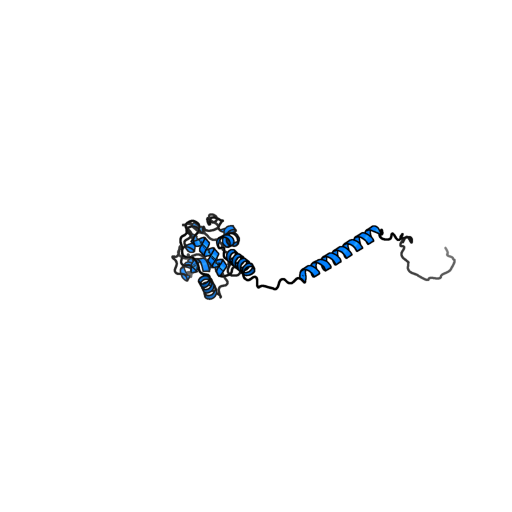.69 213 PRO A C 1
ATOM 1610 O O . PRO A 1 213 ? 16.348 -20.142 -9.898 1.00 44.69 213 PRO A O 1
ATOM 1613 N N . THR A 1 214 ? 16.532 -17.997 -10.526 1.00 47.22 214 THR A N 1
ATOM 1614 C CA . THR A 1 214 ? 17.756 -18.176 -11.312 1.00 47.22 214 THR A CA 1
ATOM 1615 C C . THR A 1 214 ? 18.945 -18.273 -10.358 1.00 47.22 214 THR A C 1
ATOM 1617 O O . THR A 1 214 ? 19.781 -17.378 -10.276 1.00 47.22 214 THR A O 1
ATOM 1620 N N . ALA A 1 215 ? 19.014 -19.363 -9.598 1.00 48.72 215 ALA A N 1
ATOM 1621 C CA . ALA A 1 215 ? 20.227 -19.795 -8.932 1.00 48.72 215 ALA A CA 1
ATOM 1622 C C . ALA A 1 215 ? 21.072 -20.565 -9.956 1.00 48.72 215 ALA A C 1
ATOM 1624 O O . ALA A 1 215 ? 20.912 -21.765 -10.152 1.00 48.72 215 ALA A O 1
ATOM 1625 N N . SER A 1 216 ? 21.954 -19.840 -10.639 1.00 44.28 216 SER A N 1
ATOM 1626 C CA . SER A 1 216 ? 23.127 -20.399 -11.314 1.00 44.28 216 SER A CA 1
ATOM 1627 C C . SER A 1 216 ? 24.307 -19.468 -11.051 1.00 44.28 216 SER A C 1
ATOM 1629 O O . SER A 1 216 ? 24.848 -18.839 -11.957 1.00 44.28 216 SER A O 1
ATOM 1631 N N . VAL A 1 217 ? 24.709 -19.378 -9.783 1.00 49.38 2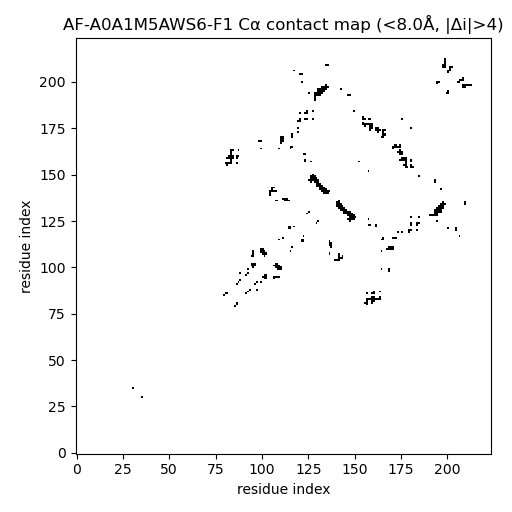17 VAL A N 1
ATOM 1632 C CA . VAL A 1 217 ? 26.123 -19.170 -9.475 1.00 49.38 217 VAL A CA 1
ATOM 1633 C C . VAL A 1 217 ? 26.765 -20.537 -9.677 1.00 49.38 217 VAL A C 1
ATOM 1635 O O . VAL A 1 217 ? 26.682 -21.412 -8.821 1.00 49.38 217 VAL A O 1
ATOM 1638 N N . ALA A 1 218 ? 27.311 -20.750 -10.871 1.00 42.16 218 ALA A N 1
ATOM 1639 C CA . ALA A 1 218 ? 28.150 -21.896 -11.161 1.00 42.16 218 ALA A CA 1
ATOM 1640 C C . ALA A 1 218 ? 29.486 -21.699 -10.429 1.00 42.16 218 ALA A C 1
ATOM 1642 O O . ALA A 1 218 ? 30.393 -21.045 -10.934 1.00 42.16 218 ALA A O 1
ATOM 1643 N N . THR A 1 219 ? 29.590 -22.231 -9.214 1.00 50.53 219 THR A N 1
ATOM 1644 C CA . THR A 1 219 ? 30.875 -22.641 -8.644 1.00 50.53 219 THR A CA 1
ATOM 1645 C C . THR A 1 219 ? 31.087 -24.110 -8.986 1.00 50.53 219 THR A C 1
ATOM 1647 O O . THR A 1 219 ? 30.522 -24.998 -8.356 1.00 50.53 219 THR A O 1
ATOM 1650 N N . SER A 1 220 ? 31.887 -24.338 -10.015 1.00 48.41 220 SER A N 1
ATOM 1651 C CA . SER A 1 220 ? 32.623 -25.572 -10.296 1.00 48.41 220 SER A CA 1
ATOM 1652 C C . SER A 1 220 ? 34.008 -25.062 -10.685 1.00 48.41 220 SER A C 1
ATOM 1654 O O . SER A 1 220 ? 34.153 -24.471 -11.747 1.00 48.41 220 SER A O 1
ATOM 1656 N N . GLU A 1 221 ? 34.942 -24.908 -9.750 1.00 50.81 221 GLU A N 1
ATOM 1657 C CA . GLU A 1 221 ? 35.757 -25.995 -9.190 1.00 50.81 221 GLU A CA 1
ATOM 1658 C C . GLU A 1 221 ? 36.515 -26.705 -10.321 1.00 50.81 221 GLU A C 1
ATOM 1660 O O . GLU A 1 221 ? 36.169 -27.792 -10.775 1.00 50.81 221 GLU A O 1
ATOM 1665 N N . GLU A 1 222 ? 37.526 -26.000 -10.832 1.00 50.44 222 GLU A N 1
ATOM 1666 C CA . GLU A 1 222 ? 38.522 -26.519 -11.758 1.00 50.44 222 GLU A CA 1
ATOM 1667 C C . GLU A 1 222 ? 39.530 -27.330 -10.934 1.00 50.44 222 GLU A C 1
ATOM 1669 O O . GLU A 1 222 ? 40.369 -26.789 -10.214 1.00 50.44 222 GLU A O 1
ATOM 1674 N N . SER A 1 223 ? 39.377 -28.652 -10.980 1.00 58.88 223 SER A N 1
ATOM 1675 C CA . SER A 1 223 ? 40.410 -29.613 -10.609 1.00 58.88 223 SER A CA 1
ATOM 1676 C C . SER A 1 223 ? 40.789 -30.369 -11.876 1.00 58.88 223 SER A C 1
ATOM 1678 O O . SER A 1 223 ? 39.941 -31.067 -12.431 1.00 58.88 223 SER A O 1
ATOM 1680 N N . HIS A 1 224 ? 42.010 -30.139 -12.365 1.00 47.91 224 HIS A N 1
ATOM 1681 C CA . HIS A 1 224 ? 42.964 -31.084 -12.972 1.00 47.91 224 HIS A CA 1
ATOM 1682 C C . HIS A 1 224 ? 44.214 -30.314 -13.413 1.00 47.91 224 HIS A C 1
ATOM 1684 O O . HIS A 1 224 ? 44.079 -29.381 -14.232 1.00 47.91 224 HIS A O 1
#

Organism: NCBI:txid1121942

pLDDT: mean 81.85, std 19.37, range [38.19, 98.5]

Solvent-accessible surface area (backbone atoms only — not comparable to full-atom values): 13519 Å² total; per-residue (Å²): 135,83,86,89,86,81,88,85,89,82,90,80,91,80,82,90,80,87,90,72,97,73,81,95,71,79,76,84,74,72,77,57,66,66,59,56,53,49,54,52,50,51,52,48,50,50,51,49,50,57,55,52,53,50,61,62,65,68,63,65,70,78,83,68,79,60,65,68,60,59,49,49,48,48,50,48,51,52,50,61,64,41,34,16,63,62,48,31,57,75,76,44,20,90,59,26,33,90,74,25,61,25,36,89,81,58,32,70,41,52,45,76,17,65,56,60,67,42,63,68,68,54,44,46,45,37,45,46,39,7,35,34,39,55,34,71,46,91,90,44,72,33,68,42,72,49,70,58,39,45,90,80,41,58,39,54,39,51,15,24,26,50,26,40,54,18,58,32,76,85,30,83,47,78,70,44,54,33,70,57,40,49,47,52,50,60,78,47,62,88,64,88,65,52,37,64,21,41,53,49,48,15,71,76,70,70,44,83,65,85,61,80,81,88,82,72,84,82,84,74,85,88,82,134

Secondary structure (DSSP, 8-state):
-----------------------S-----PPPHHHHHHHHHHHHHHHHHHHHHHHTTSS-------HHHHHHHHHHHHHHHT-HHHHHHHHTHHHH-TTS--BTTTB--STT-TTTSS-THHHHHHHHH-EES-EEETTEEE--EEPP-TTTS-HHHHHHHHHHHHTSTT---PPPPHHHHHHHHHHTTT--S-EEHHHHHHHHH-PPPSS-------------

InterPro domains:
  IPR008168 Cytochrome c, class IC [PR00605] (90-101)
  IPR008168 Cytochrome c, class IC [PR00605] (143-165)
  IPR009056 Cytochrome c-like domain [PF00034] (83-169)
  IPR009056 Cytochrome c-like domain [PS51007] (79-169)
  IPR036909 Cytochrome c-like domain superfamily [G3DSA:1.10.760.10] (63-193)
  IPR036909 Cytochrome c-like domain superfamily [SSF46626] (83-187)
  IPR051459 Cytochrome c-type Dehydrogenase [PTHR35008] (58-190)